Protein AF-A0A813DLN0-F1 (afdb_monomer_lite)

Foldseek 3Di:
DVVVVVVLVCQLPDDDDPVCVVVLLVVLVVCLQQLAAAQSSLVVSLVVLLCCLVPPADPPHAQVVLVSLLSSLVSCLLSVHADPSSLVVLLVNCPRPNHDLLSNLSSLLSCLSNLHQPPSSLVSLVVSLVPDDPVNLVVDDLVSLLSLLSNLVSCCPSNDPVSNCCCCPVPSNCCRNPVSSVVSVLVVVVVVLVVVCPDPVVVVVVVVCVVVVVQWDADDRPPPDQFGIKHPCQVVQVPPPDPDHIDTDGDQDPSSDRPAHDDSPNDDDPVDCPPPPGCVVVPVVVDPPDDPPVPDDDDDDDDDPDDDDPDDD

Structure (mmCIF, N/CA/C/O backbone):
data_AF-A0A813DLN0-F1
#
_entry.id   AF-A0A813DLN0-F1
#
loop_
_atom_site.group_PDB
_atom_site.id
_atom_site.type_symbol
_atom_site.label_atom_id
_atom_site.label_alt_id
_atom_site.label_comp_id
_atom_site.label_asym_id
_atom_site.label_entity_id
_atom_site.label_seq_id
_atom_site.pdbx_PDB_ins_code
_atom_site.Cartn_x
_atom_site.Cartn_y
_atom_site.Cartn_z
_atom_site.occupancy
_atom_site.B_iso_or_equiv
_atom_site.auth_seq_id
_atom_site.auth_comp_id
_atom_site.auth_asym_id
_atom_site.auth_atom_id
_atom_site.pdbx_PDB_model_num
ATOM 1 N N . GLU A 1 1 ? -25.115 9.927 -0.675 1.00 59.72 1 GLU A N 1
ATOM 2 C CA . GLU A 1 1 ? -24.651 8.548 -0.947 1.00 59.72 1 GLU A CA 1
ATOM 3 C C . GLU A 1 1 ? -25.302 7.969 -2.193 1.00 59.72 1 GLU A C 1
ATOM 5 O O . GLU A 1 1 ? -24.599 7.859 -3.181 1.00 59.72 1 GLU A O 1
ATOM 10 N N . SER A 1 2 ? -26.620 7.729 -2.226 1.00 61.91 2 SER A N 1
ATOM 11 C CA . SER A 1 2 ? -27.333 7.196 -3.412 1.00 61.91 2 SER A CA 1
ATOM 12 C C . SER A 1 2 ? -26.977 7.889 -4.747 1.00 61.91 2 SER A C 1
ATOM 14 O O . SER A 1 2 ? -26.637 7.214 -5.715 1.00 61.91 2 SER A O 1
ATOM 16 N N . ALA A 1 3 ? -26.925 9.227 -4.784 1.00 66.19 3 ALA A N 1
ATOM 17 C CA . ALA A 1 3 ? -26.511 9.968 -5.983 1.00 66.19 3 ALA A CA 1
ATOM 18 C C . ALA A 1 3 ? -25.058 9.681 -6.417 1.00 66.19 3 ALA A C 1
ATOM 20 O O . ALA A 1 3 ? -24.773 9.589 -7.605 1.00 66.19 3 ALA A O 1
ATOM 21 N N . VAL A 1 4 ? -24.140 9.497 -5.462 1.00 70.81 4 VAL A N 1
ATOM 22 C CA . VAL A 1 4 ? -22.742 9.139 -5.747 1.00 70.81 4 VAL A CA 1
ATOM 23 C C . VAL A 1 4 ? -22.655 7.684 -6.230 1.00 70.81 4 VAL A C 1
ATOM 25 O O . VAL A 1 4 ? -21.866 7.411 -7.124 1.00 70.81 4 VAL A O 1
ATOM 28 N N . ALA A 1 5 ? -23.512 6.779 -5.737 1.00 69.69 5 ALA A N 1
ATOM 29 C CA . ALA A 1 5 ? -23.597 5.382 -6.208 1.00 69.69 5 ALA A CA 1
ATOM 30 C C . ALA A 1 5 ? -23.954 5.350 -7.677 1.00 69.69 5 ALA A C 1
ATOM 32 O O . ALA A 1 5 ? -23.281 4.707 -8.469 1.00 69.69 5 ALA A O 1
ATOM 33 N N . ALA A 1 6 ? -25.027 6.066 -8.018 1.00 72.25 6 ALA A N 1
ATOM 34 C CA . ALA A 1 6 ? -25.542 6.118 -9.370 1.00 72.25 6 ALA A CA 1
ATOM 35 C C . ALA A 1 6 ? -24.476 6.649 -10.334 1.00 72.25 6 ALA A C 1
ATOM 37 O O . ALA A 1 6 ? -24.264 6.056 -11.385 1.00 72.25 6 ALA A O 1
ATOM 38 N N . ILE A 1 7 ? -23.747 7.702 -9.942 1.00 78.81 7 ILE A N 1
ATOM 39 C CA . ILE A 1 7 ? -22.645 8.251 -10.741 1.00 78.81 7 ILE A CA 1
ATOM 40 C C . ILE A 1 7 ? -21.507 7.230 -10.891 1.00 78.81 7 ILE A C 1
ATOM 42 O O . ILE A 1 7 ? -21.033 7.012 -12.003 1.00 78.81 7 ILE A O 1
ATOM 46 N N . LEU A 1 8 ? -21.063 6.588 -9.805 1.00 78.44 8 LEU A N 1
ATOM 47 C CA . LEU A 1 8 ? -19.956 5.626 -9.857 1.00 78.44 8 LEU A CA 1
ATOM 48 C C . LEU A 1 8 ? -20.316 4.370 -10.660 1.00 78.44 8 LEU A C 1
ATOM 50 O O . LEU A 1 8 ? -19.504 3.942 -11.477 1.00 78.44 8 LEU A O 1
ATOM 54 N N . ASN A 1 9 ? -21.532 3.841 -10.501 1.00 76.62 9 ASN A N 1
ATOM 55 C CA . ASN A 1 9 ? -22.056 2.733 -11.304 1.00 76.62 9 ASN A CA 1
ATOM 56 C C . ASN A 1 9 ? -22.147 3.125 -12.781 1.00 76.62 9 ASN A C 1
ATOM 58 O O . ASN A 1 9 ? -21.656 2.402 -13.641 1.00 76.62 9 ASN A O 1
ATOM 62 N N . GLN A 1 10 ? -22.672 4.315 -13.087 1.00 78.81 10 GLN A N 1
ATOM 63 C CA . GLN A 1 10 ? -22.739 4.807 -14.462 1.00 78.81 10 GLN A CA 1
ATOM 64 C C . GLN A 1 10 ? -21.342 4.892 -15.099 1.00 78.81 10 GLN A C 1
ATOM 66 O O . GLN A 1 10 ? -21.160 4.494 -16.250 1.00 78.81 10 GLN A O 1
ATOM 71 N N . ILE A 1 11 ? -20.328 5.359 -14.365 1.00 79.25 11 ILE A N 1
ATOM 72 C CA . ILE A 1 11 ? -18.938 5.380 -14.852 1.00 79.25 11 ILE A CA 1
ATOM 73 C C . ILE A 1 11 ? -18.382 3.950 -14.996 1.00 79.25 11 ILE A C 1
ATOM 75 O O . ILE A 1 11 ? -17.718 3.634 -15.992 1.00 79.25 11 ILE A O 1
ATOM 79 N N . ALA A 1 12 ? -18.676 3.066 -14.040 1.00 75.56 12 ALA A N 1
ATOM 80 C CA . ALA A 1 12 ? -18.292 1.655 -14.079 1.00 75.56 12 ALA A CA 1
ATOM 81 C C . ALA A 1 12 ? -18.917 0.906 -15.269 1.00 75.56 12 ALA A C 1
ATOM 83 O O . ALA A 1 12 ? -18.279 0.019 -15.825 1.00 75.56 12 ALA A O 1
ATOM 84 N N . GLU A 1 13 ? -20.065 1.342 -15.781 1.00 78.25 13 GLU A N 1
ATOM 85 C CA . GLU A 1 13 ? -20.706 0.776 -16.975 1.00 78.25 13 GLU A CA 1
ATOM 86 C C . GLU A 1 13 ? -20.266 1.473 -18.280 1.00 78.25 13 GLU A C 1
ATOM 88 O O . GLU A 1 13 ? -20.173 0.843 -19.331 1.00 78.25 13 GLU A O 1
ATOM 93 N N . THR A 1 14 ? -19.895 2.758 -18.232 1.00 76.62 14 THR A N 1
ATOM 94 C CA . THR A 1 14 ? -19.560 3.560 -19.431 1.00 76.62 14 THR A CA 1
ATOM 95 C C . THR A 1 14 ? -18.259 3.102 -20.104 1.00 76.62 14 THR A C 1
ATOM 97 O O . THR A 1 14 ? -17.207 3.177 -19.470 1.00 76.62 14 THR A O 1
ATOM 100 N N . PRO A 1 15 ? -18.243 2.669 -21.377 1.00 75.00 15 PRO A N 1
ATOM 101 C CA . PRO A 1 15 ? -17.016 2.232 -22.048 1.00 75.00 15 PRO A CA 1
ATOM 102 C C . PRO A 1 15 ? -15.877 3.260 -21.944 1.00 75.00 15 PRO A C 1
ATOM 104 O O . PRO A 1 15 ? -16.045 4.433 -22.285 1.00 75.00 15 PRO A O 1
ATOM 107 N N . LEU A 1 16 ? -14.701 2.824 -21.481 1.00 70.50 16 LEU A N 1
ATOM 108 C CA . LEU A 1 16 ? -13.531 3.694 -21.365 1.00 70.50 16 LEU A CA 1
ATOM 109 C C . LEU A 1 16 ? -12.879 3.877 -22.737 1.00 70.50 16 LEU A C 1
ATOM 111 O O . LEU A 1 16 ? -12.096 3.048 -23.189 1.00 70.50 16 LEU A O 1
ATOM 115 N N . LEU A 1 17 ? -13.230 4.973 -23.403 1.00 67.75 17 LEU A N 1
ATOM 116 C CA . LEU A 1 17 ? -12.578 5.425 -24.637 1.00 67.75 17 LEU A CA 1
ATOM 117 C C . LEU A 1 17 ? -11.336 6.289 -24.343 1.00 67.75 17 LEU A C 1
ATOM 119 O O . LEU A 1 17 ? -11.258 6.910 -23.285 1.00 67.75 17 LEU A O 1
ATOM 123 N N . GLU A 1 18 ? -10.417 6.388 -25.310 1.00 59.25 18 GLU A N 1
ATOM 124 C CA . GLU A 1 18 ? -9.185 7.204 -25.265 1.00 59.25 18 GLU A CA 1
ATOM 125 C C . GLU A 1 18 ? -9.338 8.623 -24.659 1.00 59.25 18 GLU A C 1
ATOM 127 O O . GLU A 1 18 ? -8.522 8.978 -23.807 1.00 59.25 18 GLU A O 1
ATOM 132 N N . PRO A 1 19 ? -10.380 9.430 -24.968 1.00 64.19 19 PRO A N 1
ATOM 133 C CA . PRO A 1 19 ? -10.549 10.756 -24.358 1.00 64.19 19 PRO A CA 1
ATOM 134 C C . PRO A 1 19 ? -10.746 10.750 -22.832 1.00 64.19 19 PRO A C 1
ATOM 136 O O . PRO A 1 19 ? -10.578 11.789 -22.199 1.00 64.19 19 PRO A O 1
ATOM 139 N N . HIS A 1 20 ? -11.077 9.610 -22.218 1.00 66.50 20 HIS A N 1
ATOM 140 C CA . HIS A 1 20 ? -11.243 9.494 -20.766 1.00 66.50 20 HIS A CA 1
ATOM 141 C C . HIS A 1 20 ? -9.932 9.202 -20.027 1.00 66.50 20 HIS A C 1
ATOM 143 O O . HIS A 1 20 ? -9.905 9.280 -18.799 1.00 66.50 20 HIS A O 1
ATOM 149 N N . ALA A 1 21 ? -8.842 8.913 -20.750 1.00 71.50 21 ALA A N 1
ATOM 150 C CA . ALA A 1 21 ? -7.524 8.630 -20.181 1.00 71.50 21 ALA A CA 1
ATOM 151 C C . ALA A 1 21 ? -7.074 9.647 -19.112 1.00 71.50 21 ALA A C 1
ATOM 153 O O . ALA A 1 21 ? -6.652 9.223 -18.035 1.00 71.50 21 ALA A O 1
ATOM 154 N N . PRO A 1 22 ? -7.223 10.975 -19.321 1.00 79.44 22 PRO A N 1
ATOM 155 C CA . PRO A 1 22 ? -6.779 11.965 -18.339 1.00 79.44 22 PRO A CA 1
ATOM 156 C C . PRO A 1 22 ? -7.603 11.968 -17.043 1.00 79.44 22 PRO A C 1
ATOM 158 O O . PRO A 1 22 ? -7.189 12.577 -16.061 1.00 79.44 22 PRO A O 1
ATOM 161 N N . LEU A 1 23 ? -8.777 11.327 -17.035 1.00 83.69 23 LEU A N 1
ATOM 162 C CA . LEU A 1 23 ? -9.720 11.347 -15.915 1.00 83.69 23 LEU A CA 1
ATOM 163 C C . LEU A 1 23 ? -9.583 10.133 -14.991 1.00 83.69 23 LEU A C 1
ATOM 165 O O . LEU A 1 23 ? -10.088 10.176 -13.871 1.00 83.69 23 LEU A O 1
ATOM 169 N N . MET A 1 24 ? -8.894 9.071 -15.421 1.00 87.75 24 MET A N 1
ATOM 170 C CA . MET A 1 24 ? -8.837 7.811 -14.672 1.00 87.75 24 MET A CA 1
ATOM 171 C C . MET A 1 24 ? -8.103 7.954 -13.339 1.00 87.75 24 MET A C 1
ATOM 173 O O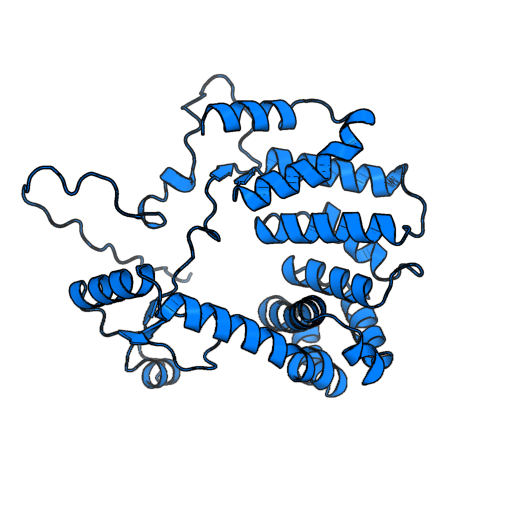 . MET A 1 24 ? -8.668 7.639 -12.294 1.00 87.75 24 MET A O 1
ATOM 177 N N . LEU A 1 25 ? -6.885 8.497 -13.335 1.00 91.50 25 LEU A N 1
ATOM 178 C CA . LEU A 1 25 ? -6.150 8.711 -12.088 1.00 91.50 25 LEU A CA 1
ATOM 179 C C . LEU A 1 25 ? -6.833 9.726 -11.149 1.00 91.50 25 LEU A C 1
ATOM 181 O O . LEU A 1 25 ? -6.976 9.418 -9.964 1.00 91.50 25 LEU A O 1
ATOM 185 N N . PRO A 1 26 ? -7.325 10.894 -11.623 1.00 93.06 26 PRO A N 1
ATOM 186 C CA . PRO A 1 26 ? -8.143 11.785 -10.798 1.00 93.06 26 PRO A CA 1
ATOM 187 C C . PRO A 1 26 ? -9.364 11.110 -10.167 1.00 93.06 26 PRO A C 1
ATOM 189 O O . PRO A 1 26 ? -9.684 11.394 -9.014 1.00 93.06 26 PRO A O 1
ATOM 192 N N . LEU A 1 27 ? -10.026 10.202 -10.889 1.00 90.88 27 LEU A N 1
ATOM 193 C CA . LEU A 1 27 ? -11.169 9.461 -10.366 1.00 90.88 27 LEU A CA 1
ATOM 194 C C . LEU A 1 27 ? -10.769 8.535 -9.213 1.00 90.88 27 LEU A C 1
ATOM 196 O O . LEU A 1 27 ? -11.443 8.525 -8.182 1.00 90.88 27 LEU A O 1
ATOM 200 N N . VAL A 1 28 ? -9.659 7.802 -9.341 1.00 93.94 28 VAL A N 1
ATOM 201 C CA . VAL A 1 28 ? -9.162 6.953 -8.247 1.00 93.94 28 VAL A CA 1
ATOM 202 C C . VAL A 1 28 ? -8.734 7.812 -7.053 1.00 93.94 28 VAL A C 1
ATOM 204 O O . VAL A 1 28 ? -9.144 7.521 -5.934 1.00 93.94 28 VAL A O 1
ATOM 207 N N . ARG A 1 29 ? -8.026 8.931 -7.270 1.00 94.31 29 ARG A N 1
ATOM 208 C CA . ARG A 1 29 ? -7.682 9.893 -6.200 1.00 94.31 29 ARG A CA 1
ATOM 209 C C . ARG A 1 29 ? -8.918 10.400 -5.457 1.00 94.31 29 ARG A C 1
ATOM 211 O O . ARG A 1 29 ? -8.895 10.535 -4.231 1.00 94.31 29 ARG A O 1
ATOM 218 N N . ALA A 1 30 ? -9.998 10.690 -6.184 1.00 91.56 30 ALA A N 1
ATOM 219 C CA . ALA A 1 30 ? -11.264 11.096 -5.586 1.00 91.56 30 ALA A CA 1
ATOM 220 C C . ALA A 1 30 ? -11.868 9.962 -4.743 1.00 91.56 30 ALA A C 1
ATOM 222 O O . ALA A 1 30 ? -12.286 10.211 -3.613 1.00 91.56 30 ALA A O 1
ATOM 223 N N . CYS A 1 31 ? -11.847 8.720 -5.239 1.00 92.06 31 CYS A N 1
ATOM 224 C CA . CYS A 1 31 ? -12.285 7.548 -4.476 1.00 92.06 31 CYS A CA 1
ATOM 225 C C . CYS A 1 31 ? -11.465 7.376 -3.188 1.00 92.06 31 CYS A C 1
ATOM 227 O O . CYS A 1 31 ? -12.052 7.221 -2.120 1.00 92.06 31 CYS A O 1
ATOM 229 N N . THR A 1 32 ? -10.137 7.499 -3.254 1.00 92.62 32 THR A N 1
ATOM 230 C CA . THR A 1 32 ? -9.243 7.438 -2.086 1.00 92.62 32 THR A CA 1
ATOM 231 C C . THR A 1 32 ? -9.557 8.541 -1.082 1.00 92.62 32 THR A C 1
ATOM 233 O O . THR A 1 32 ? -9.761 8.269 0.099 1.00 92.62 32 THR A O 1
ATOM 236 N N . SER A 1 33 ? -9.680 9.786 -1.551 1.00 90.38 33 SER A N 1
ATOM 237 C CA . SER A 1 33 ? -9.964 10.954 -0.703 1.00 90.38 33 SER A CA 1
ATOM 238 C C . SER A 1 33 ? -11.322 10.850 -0.004 1.00 90.38 33 SER A C 1
ATOM 240 O O . SER A 1 33 ? -11.483 11.283 1.136 1.00 90.38 33 SER A O 1
ATOM 242 N N . LEU A 1 34 ? -12.306 10.258 -0.684 1.00 88.31 34 LEU A N 1
ATOM 243 C CA . LEU A 1 34 ? -13.645 10.009 -0.156 1.00 88.31 34 LEU A CA 1
ATOM 244 C C . LEU A 1 34 ? -13.757 8.669 0.588 1.00 88.31 34 LEU A C 1
ATOM 246 O O . LEU A 1 34 ? -14.828 8.375 1.116 1.00 88.31 34 LEU A O 1
ATOM 250 N N . ARG A 1 35 ? -12.681 7.872 0.642 1.00 88.56 35 ARG A N 1
ATOM 251 C CA . ARG A 1 35 ? -12.644 6.512 1.202 1.00 88.56 35 ARG A CA 1
ATOM 252 C C . ARG A 1 35 ? -13.761 5.615 0.657 1.00 88.56 35 ARG A C 1
ATOM 254 O O . ARG A 1 35 ? -14.492 4.967 1.407 1.00 88.56 35 ARG A O 1
ATOM 261 N N . VAL A 1 36 ? -13.895 5.609 -0.666 1.00 89.44 36 VAL A N 1
ATOM 262 C CA . VAL A 1 36 ? -14.847 4.791 -1.420 1.00 89.44 36 VAL A CA 1
ATOM 263 C C . VAL A 1 36 ? -14.106 3.634 -2.081 1.00 89.44 36 VAL A C 1
ATOM 265 O O . VAL A 1 36 ? -13.368 3.822 -3.045 1.00 89.44 36 VAL A O 1
ATOM 268 N N . HIS A 1 37 ? -14.339 2.424 -1.586 1.00 90.88 37 HIS A N 1
ATOM 269 C CA . HIS A 1 37 ? -13.920 1.189 -2.231 1.00 90.88 37 HIS A CA 1
ATOM 270 C C . HIS A 1 37 ? -15.034 0.726 -3.171 1.00 90.88 37 HIS A C 1
ATOM 272 O O . HIS A 1 37 ? -15.999 0.100 -2.738 1.00 90.88 37 HIS A O 1
ATOM 278 N N . HIS A 1 38 ? -14.918 1.033 -4.462 1.00 89.62 38 HIS A N 1
ATOM 279 C CA . HIS A 1 38 ? -15.880 0.596 -5.472 1.00 89.62 38 HIS A CA 1
ATOM 280 C C . HIS A 1 38 ? -15.235 -0.414 -6.424 1.00 89.62 38 HIS A C 1
ATOM 282 O O . HIS A 1 38 ? -14.767 -0.048 -7.502 1.00 89.62 38 HIS A O 1
ATOM 288 N N . ALA A 1 39 ? -15.206 -1.690 -6.038 1.00 89.50 39 ALA A N 1
ATOM 289 C CA . ALA A 1 39 ? -14.405 -2.707 -6.717 1.00 89.50 39 ALA A CA 1
ATOM 290 C C . ALA A 1 39 ? -14.676 -2.845 -8.232 1.00 89.50 39 ALA A C 1
ATOM 292 O O . ALA A 1 39 ? -13.691 -2.918 -8.962 1.00 89.50 39 ALA A O 1
ATOM 293 N N . PRO A 1 40 ? -15.924 -2.790 -8.753 1.00 87.44 40 PRO A N 1
ATOM 294 C CA . PRO A 1 40 ? -16.154 -2.826 -10.206 1.00 87.44 40 PRO A CA 1
ATOM 295 C C . PRO A 1 40 ? -15.464 -1.681 -10.965 1.00 87.44 40 PRO A C 1
ATOM 297 O O . PRO A 1 40 ? -14.801 -1.890 -11.979 1.00 87.44 40 PRO A O 1
ATOM 300 N N . LEU A 1 41 ? -15.547 -0.462 -10.424 1.00 90.00 41 LEU A N 1
ATOM 301 C CA . LEU A 1 41 ? -14.915 0.722 -10.996 1.00 90.00 41 LEU A CA 1
ATOM 302 C C . LEU A 1 41 ? -13.389 0.633 -10.902 1.00 90.00 41 LEU A C 1
ATOM 304 O O . LEU A 1 41 ? -12.701 0.888 -11.887 1.00 90.00 41 LEU A O 1
ATOM 308 N N . LEU A 1 42 ? -12.863 0.262 -9.732 1.00 93.44 42 LEU A N 1
ATOM 309 C CA . LEU A 1 42 ? -11.422 0.122 -9.513 1.00 93.44 42 LEU A CA 1
ATOM 310 C C . LEU A 1 42 ? -10.827 -0.955 -10.430 1.00 93.44 42 LEU A C 1
ATOM 312 O O . LEU A 1 42 ? -9.820 -0.695 -11.085 1.00 93.44 42 LEU A O 1
ATOM 316 N N . GLN A 1 43 ? -11.493 -2.108 -10.566 1.00 91.88 43 GLN A N 1
ATOM 317 C CA . GLN A 1 43 ? -11.094 -3.163 -11.501 1.00 91.88 43 GLN A CA 1
ATOM 318 C C . GLN A 1 43 ? -11.078 -2.643 -12.937 1.00 91.88 43 GLN A C 1
ATOM 320 O O . GLN A 1 43 ? -10.121 -2.870 -13.670 1.00 91.88 43 GLN A O 1
ATOM 325 N N . LYS A 1 44 ? -12.114 -1.910 -13.346 1.00 89.50 44 LYS A N 1
ATOM 326 C CA . LYS A 1 44 ? -12.188 -1.342 -14.691 1.00 89.50 44 LYS A CA 1
ATOM 327 C C . LYS A 1 44 ? -11.042 -0.376 -14.982 1.00 89.50 44 LYS A C 1
ATOM 329 O O . LYS A 1 44 ? -10.449 -0.443 -16.058 1.00 89.50 44 LYS A O 1
ATOM 334 N N . VAL A 1 45 ? -10.708 0.496 -14.028 1.00 92.31 45 VAL A N 1
ATOM 335 C CA . VAL A 1 45 ? -9.554 1.398 -14.144 1.00 92.31 45 VAL A CA 1
ATOM 336 C C . VAL A 1 45 ? -8.261 0.590 -14.251 1.00 92.31 45 VAL A C 1
ATOM 338 O O . VAL A 1 45 ? -7.456 0.858 -15.138 1.00 92.31 45 VAL A O 1
ATOM 341 N N . VAL A 1 46 ? -8.077 -0.430 -13.412 1.00 94.00 46 VAL A N 1
ATOM 342 C CA . VAL A 1 46 ? -6.900 -1.307 -13.468 1.00 94.00 46 VAL A CA 1
ATOM 343 C C . VAL A 1 46 ? -6.759 -1.989 -14.826 1.00 94.00 46 VAL A C 1
ATOM 345 O O . VAL A 1 46 ? -5.688 -1.922 -15.428 1.00 94.00 46 VAL A O 1
ATOM 348 N N . LEU A 1 47 ? -7.830 -2.592 -15.344 1.00 91.44 47 LEU A N 1
ATOM 349 C CA . LEU A 1 47 ? -7.822 -3.246 -16.652 1.00 91.44 47 LEU A CA 1
ATOM 350 C C . LEU A 1 47 ? -7.480 -2.258 -17.770 1.00 91.44 47 LEU A C 1
ATOM 352 O O . LEU A 1 47 ? -6.709 -2.591 -18.669 1.00 91.44 47 LEU A O 1
ATOM 356 N N . TRP A 1 48 ? -7.992 -1.029 -17.691 1.00 89.94 48 TRP A N 1
ATOM 357 C CA . TRP A 1 48 ? -7.647 0.032 -18.632 1.00 89.94 48 TRP A CA 1
ATOM 358 C C . TRP A 1 48 ? -6.159 0.408 -18.559 1.00 89.94 48 TRP A C 1
ATOM 360 O O . TRP A 1 48 ? -5.498 0.470 -19.594 1.00 89.94 48 TRP A O 1
ATOM 370 N N . TYR A 1 49 ? -5.598 0.579 -17.358 1.00 91.88 49 TYR A N 1
ATOM 371 C CA . TYR A 1 49 ? -4.166 0.842 -17.163 1.00 91.88 49 TYR A CA 1
ATOM 372 C C . TYR A 1 49 ? -3.290 -0.298 -17.697 1.00 91.88 49 TYR A C 1
ATOM 374 O O . TYR A 1 49 ? -2.300 -0.048 -18.386 1.00 91.88 49 TYR A O 1
ATOM 382 N N . CYS A 1 50 ? -3.673 -1.550 -17.440 1.00 91.75 50 CYS A N 1
ATOM 383 C CA . CYS A 1 50 ? -2.958 -2.726 -17.935 1.00 91.75 50 CYS A CA 1
ATOM 384 C C . CYS A 1 50 ? -3.029 -2.831 -19.464 1.00 91.75 50 CYS A C 1
ATOM 386 O O . CYS A 1 50 ? -2.029 -3.145 -20.108 1.00 91.75 50 CYS A O 1
ATOM 388 N N . TRP A 1 51 ? -4.178 -2.508 -20.063 1.00 90.75 51 TRP A N 1
ATOM 389 C CA . TRP A 1 51 ? -4.335 -2.443 -21.515 1.00 90.75 51 TRP A CA 1
ATOM 390 C C . TRP A 1 51 ? -3.467 -1.332 -22.129 1.00 90.75 51 TRP A C 1
ATOM 392 O O . TRP A 1 51 ? -2.737 -1.580 -23.089 1.00 90.75 51 TRP A O 1
ATOM 402 N N . CYS A 1 52 ? -3.459 -0.136 -21.534 1.00 89.44 52 CYS A N 1
ATOM 403 C CA . CYS A 1 52 ? -2.577 0.959 -21.943 1.00 89.44 52 CYS A CA 1
ATOM 404 C C . CYS A 1 52 ? -1.100 0.551 -21.875 1.00 89.44 52 CYS A C 1
ATOM 406 O O . CYS A 1 52 ? -0.359 0.772 -22.830 1.00 89.44 52 CYS A O 1
ATOM 408 N N . TYR A 1 53 ? -0.679 -0.096 -20.788 1.00 90.44 53 TYR A N 1
ATOM 409 C CA . TYR A 1 53 ? 0.678 -0.620 -20.641 1.00 90.44 53 TYR A CA 1
ATOM 410 C C . TYR A 1 53 ? 1.027 -1.685 -21.694 1.00 90.44 53 TYR A C 1
ATOM 412 O O . TYR A 1 53 ? 2.139 -1.699 -22.227 1.00 90.44 53 TYR A O 1
ATOM 420 N N . ALA A 1 54 ? 0.088 -2.580 -22.004 1.00 91.12 54 ALA A N 1
ATOM 421 C CA . ALA A 1 54 ? 0.309 -3.663 -22.953 1.00 91.12 54 ALA A CA 1
ATOM 422 C C . ALA A 1 54 ? 0.404 -3.174 -24.406 1.00 91.12 54 ALA A C 1
ATOM 424 O O . ALA A 1 54 ? 1.245 -3.686 -25.149 1.00 91.12 54 ALA A O 1
ATOM 425 N N . TYR A 1 55 ? -0.430 -2.204 -24.800 1.00 89.88 55 TYR A N 1
ATOM 426 C CA . TYR A 1 55 ? -0.657 -1.876 -26.212 1.00 89.88 55 TYR A CA 1
ATOM 427 C C . TYR A 1 55 ? -0.345 -0.432 -26.617 1.00 89.88 55 TYR A C 1
ATOM 429 O O . TYR A 1 55 ? -0.083 -0.198 -27.795 1.00 89.88 55 TYR A O 1
ATOM 437 N N . LEU A 1 56 ? -0.380 0.534 -25.694 1.00 88.31 56 LEU A N 1
ATOM 438 C CA . LEU A 1 56 ? -0.229 1.956 -26.030 1.00 88.31 56 LEU A CA 1
ATOM 439 C C . LEU A 1 56 ? 1.090 2.564 -25.562 1.00 88.31 56 LEU A C 1
ATOM 441 O O . LEU A 1 56 ? 1.653 3.421 -26.243 1.00 88.31 56 LEU A O 1
ATOM 445 N N . TRP A 1 57 ? 1.571 2.188 -24.381 1.00 90.94 57 TRP A N 1
ATOM 446 C CA . TRP A 1 57 ? 2.737 2.832 -23.793 1.00 90.94 57 TRP A CA 1
ATOM 447 C C . TRP A 1 57 ? 4.049 2.276 -24.349 1.00 90.94 57 TRP A C 1
ATOM 449 O O . TRP A 1 57 ? 4.173 1.069 -24.573 1.00 90.94 57 TRP A O 1
ATOM 459 N N . PRO A 1 58 ? 5.062 3.140 -24.553 1.00 92.25 58 PRO A N 1
ATOM 460 C CA . PRO A 1 58 ? 6.359 2.691 -25.029 1.00 92.25 58 PRO A CA 1
ATOM 461 C C . PRO A 1 58 ? 7.053 1.819 -23.977 1.00 92.25 58 PRO A C 1
ATOM 463 O O . PRO A 1 58 ? 6.896 2.027 -22.772 1.00 92.25 58 PRO A O 1
ATOM 466 N N . LYS A 1 59 ? 7.847 0.855 -24.453 1.00 92.38 59 LYS A N 1
ATOM 467 C CA . LYS A 1 59 ? 8.667 -0.036 -23.625 1.00 92.38 59 LYS A CA 1
ATOM 468 C C . LYS A 1 59 ? 10.153 0.215 -23.927 1.00 92.38 59 LYS A C 1
ATOM 470 O O . LYS A 1 59 ? 10.514 0.181 -25.104 1.00 92.38 59 LYS A O 1
ATOM 475 N N . PRO A 1 60 ? 11.018 0.440 -22.917 1.00 94.44 60 PRO A N 1
ATOM 476 C CA . PRO A 1 60 ? 10.718 0.528 -21.481 1.00 94.44 60 PRO A CA 1
ATOM 477 C C . PRO A 1 60 ? 9.850 1.744 -21.114 1.00 94.44 60 PRO A C 1
ATOM 479 O O . PRO A 1 60 ? 9.894 2.770 -21.793 1.00 94.44 60 PRO A O 1
ATOM 482 N N . LEU A 1 61 ? 9.065 1.626 -20.034 1.00 95.12 61 LEU A N 1
ATOM 483 C CA . LEU A 1 61 ? 8.113 2.666 -19.634 1.00 95.12 61 LEU A CA 1
ATOM 484 C C . LEU A 1 61 ? 8.861 3.964 -19.262 1.00 95.12 61 LEU A C 1
ATOM 486 O O . LEU A 1 61 ? 9.838 3.891 -18.511 1.00 95.12 61 LEU A O 1
ATOM 490 N N . PRO A 1 62 ? 8.454 5.148 -19.755 1.00 95.94 62 PRO A N 1
ATOM 491 C CA . PRO A 1 62 ? 9.087 6.415 -19.394 1.00 95.94 62 PRO A CA 1
ATOM 492 C C . PRO A 1 62 ? 8.875 6.764 -17.918 1.00 95.94 62 PRO A C 1
ATOM 494 O O . PRO A 1 62 ? 7.820 6.464 -17.357 1.00 95.94 62 PRO A O 1
ATOM 497 N N . ALA A 1 63 ? 9.819 7.494 -17.314 1.00 93.94 63 ALA A N 1
ATOM 498 C CA . ALA A 1 63 ? 9.775 7.863 -15.894 1.00 93.94 63 ALA A CA 1
ATOM 499 C C . ALA A 1 63 ? 8.470 8.570 -15.476 1.00 93.94 63 ALA A C 1
ATOM 501 O O . ALA A 1 63 ? 7.949 8.302 -14.398 1.00 93.94 63 ALA A O 1
ATOM 502 N N . GLN A 1 64 ? 7.898 9.423 -16.334 1.00 93.88 64 GLN A N 1
ATOM 503 C CA . GLN A 1 64 ? 6.622 10.096 -16.055 1.00 93.88 64 GLN A CA 1
ATOM 504 C C . GLN A 1 64 ? 5.446 9.111 -15.949 1.00 93.88 64 GLN A C 1
ATOM 506 O O . GLN A 1 64 ? 4.588 9.259 -15.086 1.00 93.88 64 GLN A O 1
ATOM 511 N N . LYS A 1 65 ? 5.404 8.096 -16.820 1.00 93.69 65 LYS A N 1
ATOM 512 C CA . LYS A 1 65 ? 4.356 7.066 -16.794 1.00 93.69 65 LYS A CA 1
ATOM 513 C C . LYS A 1 65 ? 4.554 6.074 -15.661 1.00 93.69 65 LYS A C 1
ATOM 515 O O . LYS A 1 65 ? 3.575 5.563 -15.129 1.00 93.69 65 LYS A O 1
ATOM 520 N N . LEU A 1 66 ? 5.802 5.854 -15.258 1.00 95.12 66 LEU A N 1
ATOM 521 C CA . LEU A 1 66 ? 6.104 5.093 -14.057 1.00 95.12 66 LEU A CA 1
ATOM 522 C C . LEU A 1 66 ? 5.583 5.798 -12.798 1.00 95.12 66 LEU A C 1
ATOM 524 O O . LEU A 1 66 ? 5.020 5.139 -11.934 1.00 95.12 66 LEU A O 1
ATOM 528 N N . GLU A 1 67 ? 5.692 7.127 -12.724 1.00 94.69 67 GLU A N 1
ATOM 529 C CA . GLU A 1 67 ? 5.116 7.897 -11.614 1.00 94.69 67 GLU A CA 1
ATOM 530 C C . GLU A 1 67 ? 3.593 7.768 -11.547 1.00 94.69 67 GLU A C 1
ATOM 532 O O . GLU A 1 67 ? 3.034 7.512 -10.487 1.00 94.69 67 GLU A O 1
ATOM 537 N N . GLU A 1 68 ? 2.930 7.887 -12.699 1.00 94.69 68 GLU A N 1
ATOM 538 C CA . GLU A 1 68 ? 1.480 7.722 -12.814 1.00 94.69 68 GLU A CA 1
ATOM 539 C C . GLU A 1 68 ? 1.027 6.325 -12.346 1.00 94.69 68 GLU A C 1
ATOM 541 O O . GLU A 1 68 ? 0.031 6.189 -11.637 1.00 94.69 68 GLU A O 1
ATOM 546 N N . LEU A 1 69 ? 1.788 5.287 -12.709 1.00 95.50 69 LEU A N 1
ATOM 547 C CA . LEU A 1 69 ? 1.543 3.904 -12.300 1.00 95.50 69 LEU A CA 1
ATOM 548 C C . LEU A 1 69 ? 1.739 3.701 -10.788 1.00 95.50 69 LEU A C 1
ATOM 550 O O . LEU A 1 69 ? 0.934 3.020 -10.153 1.00 95.50 69 LEU A O 1
ATOM 554 N N . LEU A 1 70 ? 2.792 4.284 -10.210 1.00 96.12 70 LEU A N 1
ATOM 555 C CA . LEU A 1 70 ? 3.054 4.220 -8.770 1.00 96.12 70 LEU A CA 1
ATOM 556 C C . LEU A 1 70 ? 1.959 4.914 -7.970 1.00 96.12 70 LEU A C 1
ATOM 558 O O . LEU A 1 70 ? 1.482 4.373 -6.976 1.00 96.12 70 LEU A O 1
ATOM 562 N N . GLU A 1 71 ? 1.517 6.076 -8.438 1.00 95.88 71 GLU A N 1
ATOM 563 C CA . GLU A 1 71 ? 0.434 6.800 -7.799 1.00 95.88 71 GLU A CA 1
ATOM 564 C C . GLU A 1 71 ? -0.886 6.024 -7.864 1.00 95.88 71 GLU A C 1
ATOM 566 O O . GLU A 1 71 ? -1.624 5.971 -6.877 1.00 95.88 71 GLU A O 1
ATOM 571 N N . LEU A 1 72 ? -1.186 5.376 -8.993 1.00 96.38 72 LEU A N 1
ATOM 572 C CA . LEU A 1 72 ? -2.324 4.464 -9.074 1.00 96.38 72 LEU A CA 1
ATOM 573 C C . LEU A 1 72 ? -2.199 3.348 -8.026 1.00 96.38 72 LEU A C 1
ATOM 575 O O . LEU A 1 72 ? -3.138 3.125 -7.265 1.00 96.38 72 LEU A O 1
ATOM 579 N N . ALA A 1 73 ? -1.049 2.673 -7.958 1.00 96.62 73 ALA A N 1
ATOM 580 C CA . ALA A 1 73 ? -0.823 1.570 -7.027 1.00 96.62 73 ALA A CA 1
ATOM 581 C C . ALA A 1 73 ? -0.951 1.996 -5.553 1.00 96.62 73 ALA A C 1
ATOM 583 O O . ALA A 1 73 ? -1.543 1.270 -4.750 1.00 96.62 73 ALA A O 1
ATOM 584 N N . GLU A 1 74 ? -0.459 3.185 -5.200 1.00 94.62 74 GLU A N 1
ATOM 585 C CA . GLU A 1 74 ? -0.615 3.762 -3.864 1.00 94.62 74 GLU A CA 1
ATOM 586 C C . GLU A 1 74 ? -2.092 3.989 -3.530 1.00 94.62 74 GLU A C 1
ATOM 588 O O . GLU A 1 74 ? -2.568 3.528 -2.494 1.00 94.62 74 GLU A O 1
ATOM 593 N N . ASN A 1 75 ? -2.847 4.619 -4.433 1.00 95.44 75 ASN A N 1
ATOM 594 C CA . ASN A 1 75 ? -4.273 4.863 -4.230 1.00 95.44 75 ASN A CA 1
ATOM 595 C C . ASN A 1 75 ? -5.082 3.559 -4.095 1.00 95.44 75 ASN A C 1
ATOM 597 O O . ASN A 1 75 ? -5.971 3.468 -3.249 1.00 95.44 75 ASN A O 1
ATOM 601 N N . LEU A 1 76 ? -4.763 2.534 -4.891 1.00 95.50 76 LEU A N 1
ATOM 602 C CA . LEU A 1 76 ? -5.394 1.216 -4.771 1.00 95.50 76 LEU A CA 1
ATOM 603 C C . LEU A 1 76 ? -5.063 0.558 -3.424 1.00 95.50 76 LEU A C 1
ATOM 605 O O . LEU A 1 76 ? -5.962 0.049 -2.754 1.00 95.50 76 LEU A O 1
ATOM 609 N N . SER A 1 77 ? -3.804 0.642 -2.986 1.00 91.75 77 SER A N 1
ATOM 610 C CA . SER A 1 77 ? -3.364 0.131 -1.680 1.00 91.75 77 SER A CA 1
ATOM 611 C C . SER A 1 77 ? -4.069 0.834 -0.515 1.00 91.75 77 SER A C 1
ATOM 613 O O . SER A 1 77 ? -4.476 0.180 0.443 1.00 91.75 77 SER A O 1
ATOM 615 N N . GLU A 1 78 ? -4.264 2.153 -0.600 1.00 90.62 78 GLU A N 1
ATOM 616 C CA . GLU A 1 78 ? -4.993 2.962 0.392 1.00 90.62 78 GLU A CA 1
ATOM 617 C C . GLU A 1 78 ? -6.487 2.634 0.488 1.00 90.62 78 GLU A C 1
ATOM 619 O O . GLU A 1 78 ? -7.128 2.915 1.503 1.00 90.62 78 GLU A O 1
ATOM 624 N N . LEU A 1 79 ? -7.051 2.055 -0.569 1.00 91.75 79 LEU A N 1
ATOM 625 C CA . LEU A 1 79 ? -8.415 1.539 -0.594 1.00 91.75 79 LEU A CA 1
ATOM 626 C C . LEU A 1 79 ? -8.472 0.036 -0.298 1.00 91.75 79 LEU A C 1
ATOM 628 O O . LEU A 1 79 ? -9.556 -0.542 -0.360 1.00 91.75 79 LEU A O 1
ATOM 632 N N . SER A 1 80 ? -7.336 -0.602 0.003 1.00 89.56 80 SER A N 1
ATOM 633 C CA . SER A 1 80 ? -7.215 -2.057 0.159 1.00 89.56 80 SER A CA 1
ATOM 634 C C . SER A 1 80 ? -7.755 -2.831 -1.052 1.00 89.56 80 SER A C 1
ATOM 636 O O . SER A 1 80 ? -8.345 -3.901 -0.913 1.00 89.56 80 SER A O 1
ATOM 638 N N . PHE A 1 81 ? -7.586 -2.276 -2.253 1.00 92.38 81 PHE A N 1
ATOM 639 C CA . PHE A 1 81 ? -7.932 -2.933 -3.505 1.00 92.38 81 PHE A CA 1
ATOM 640 C C . PHE A 1 81 ? -6.694 -3.613 -4.090 1.00 92.38 81 PHE A C 1
ATOM 642 O O . PHE A 1 81 ? -5.677 -2.964 -4.332 1.00 92.38 81 PHE A O 1
ATOM 649 N N . GLN A 1 82 ? -6.788 -4.919 -4.330 1.00 89.50 82 GLN A N 1
ATOM 650 C CA . GLN A 1 82 ? -5.712 -5.726 -4.897 1.00 89.50 82 GLN A CA 1
ATOM 651 C C . GLN A 1 82 ? -6.145 -6.307 -6.243 1.00 89.50 82 GLN A C 1
ATOM 653 O O . GLN A 1 82 ? -7.287 -6.732 -6.402 1.00 89.50 82 GLN A O 1
ATOM 658 N N . SER A 1 83 ? -5.219 -6.352 -7.199 1.00 92.44 83 SER A N 1
ATOM 659 C CA . SER A 1 83 ? -5.418 -6.976 -8.509 1.00 92.44 83 SER A CA 1
ATOM 660 C C . SER A 1 83 ? -4.117 -7.627 -8.972 1.00 92.44 83 SER A C 1
ATOM 662 O O . SER A 1 83 ? -3.041 -7.038 -8.853 1.00 92.44 83 SER A O 1
ATOM 664 N N . LEU A 1 84 ? -4.223 -8.835 -9.526 1.00 93.50 84 LEU A N 1
ATOM 665 C CA . LEU A 1 84 ? -3.079 -9.565 -10.076 1.00 93.50 84 LEU A CA 1
ATOM 666 C C . LEU A 1 84 ? -2.524 -8.880 -11.331 1.00 93.50 84 LEU A C 1
ATOM 668 O O . LEU A 1 84 ? -1.321 -8.903 -11.575 1.00 93.50 84 LEU A O 1
ATOM 672 N N . GLU A 1 85 ? -3.391 -8.248 -12.119 1.00 94.44 85 GLU A N 1
ATOM 673 C CA . GLU A 1 85 ? -3.025 -7.565 -13.354 1.00 94.44 85 GLU A CA 1
ATOM 674 C C . GLU A 1 85 ? -2.077 -6.394 -13.077 1.00 94.44 85 GLU A C 1
ATOM 676 O O . GLU A 1 85 ? -1.001 -6.320 -13.673 1.00 94.44 85 GLU A O 1
ATOM 681 N N . ILE A 1 86 ? -2.420 -5.518 -12.124 1.00 95.00 86 ILE A N 1
ATOM 682 C CA . ILE A 1 86 ? -1.547 -4.388 -11.779 1.00 95.00 86 ILE A CA 1
ATOM 683 C C . ILE A 1 86 ? -0.261 -4.853 -11.086 1.00 95.00 86 ILE A C 1
ATOM 685 O O . ILE A 1 86 ? 0.800 -4.285 -11.338 1.00 95.00 86 ILE A O 1
ATOM 689 N N . GLN A 1 87 ? -0.321 -5.915 -10.272 1.00 96.12 87 GLN A N 1
ATOM 690 C CA . GLN A 1 87 ? 0.866 -6.530 -9.667 1.00 96.12 87 GLN A CA 1
ATOM 691 C C . GLN A 1 87 ? 1.853 -7.015 -10.737 1.00 96.12 87 GLN A C 1
ATOM 693 O O . GLN A 1 87 ? 3.043 -6.725 -10.632 1.00 96.12 87 GLN A O 1
ATOM 698 N N . GLY A 1 88 ? 1.360 -7.670 -11.794 1.00 95.62 88 GLY A N 1
ATOM 699 C CA . GLY A 1 88 ? 2.180 -8.092 -12.932 1.00 95.62 88 GLY A CA 1
ATOM 700 C C . GLY A 1 88 ? 2.851 -6.912 -13.640 1.00 95.62 88 GLY A C 1
ATOM 701 O O . GLY A 1 88 ? 4.059 -6.927 -13.858 1.00 95.62 88 GLY A O 1
ATOM 702 N N . VAL A 1 89 ? 2.102 -5.836 -13.909 1.00 96.12 89 VAL A N 1
ATOM 703 C CA . VAL A 1 89 ? 2.660 -4.619 -14.528 1.00 96.12 89 VAL A CA 1
ATOM 704 C C . VAL A 1 89 ? 3.740 -3.977 -13.647 1.00 96.12 89 VAL A C 1
ATOM 706 O O . VAL A 1 89 ? 4.768 -3.527 -14.157 1.00 96.12 89 VAL A O 1
ATOM 709 N N . LEU A 1 90 ? 3.542 -3.924 -12.327 1.00 97.19 90 LEU A N 1
ATOM 710 C CA . LEU A 1 90 ? 4.540 -3.396 -11.391 1.00 97.19 90 LEU A CA 1
ATOM 711 C C . LEU A 1 90 ? 5.799 -4.276 -11.358 1.00 97.19 90 LEU A C 1
ATOM 713 O O . LEU A 1 90 ? 6.910 -3.745 -11.414 1.00 97.19 90 LEU A O 1
ATOM 717 N N . ALA A 1 91 ? 5.630 -5.601 -11.325 1.00 96.88 91 ALA A N 1
ATOM 718 C CA . ALA A 1 91 ? 6.724 -6.569 -11.345 1.00 96.88 91 ALA A CA 1
ATOM 719 C C . ALA A 1 91 ? 7.581 -6.439 -12.615 1.00 96.88 91 ALA A C 1
ATOM 721 O O . ALA A 1 91 ? 8.805 -6.322 -12.516 1.00 96.88 91 ALA A O 1
ATOM 722 N N . ASP A 1 92 ? 6.951 -6.339 -13.789 1.00 95.44 92 ASP A N 1
ATOM 723 C CA . ASP A 1 92 ? 7.639 -6.154 -15.075 1.00 95.44 92 ASP A CA 1
ATOM 724 C C . ASP A 1 92 ? 8.497 -4.876 -15.104 1.00 95.44 92 ASP A C 1
ATOM 726 O O . ASP A 1 92 ? 9.529 -4.808 -15.779 1.00 95.44 92 ASP A O 1
ATOM 730 N N . ASN A 1 93 ? 8.096 -3.845 -14.354 1.00 96.69 93 ASN A N 1
ATOM 731 C CA . ASN A 1 93 ? 8.810 -2.574 -14.290 1.00 96.69 93 ASN A CA 1
ATOM 732 C C . ASN A 1 93 ? 9.915 -2.527 -13.221 1.00 96.69 93 ASN A C 1
ATOM 734 O O . ASN A 1 93 ? 10.661 -1.549 -13.197 1.00 96.69 93 ASN A O 1
ATOM 738 N N . LEU A 1 94 ? 10.111 -3.570 -12.401 1.00 96.19 94 LEU A N 1
ATOM 739 C CA . LEU A 1 94 ? 11.233 -3.628 -11.445 1.00 96.19 94 LEU A CA 1
ATOM 740 C C . LEU A 1 94 ? 12.603 -3.566 -12.135 1.00 96.19 94 LEU A C 1
ATOM 742 O O . LEU A 1 94 ? 13.572 -3.090 -11.548 1.00 96.19 94 LEU A O 1
ATOM 746 N N . LYS A 1 95 ? 12.686 -4.042 -13.382 1.00 92.88 95 LYS A N 1
ATOM 747 C CA . LYS A 1 95 ? 13.903 -4.029 -14.212 1.00 92.88 95 LYS A CA 1
ATOM 748 C C . LYS A 1 95 ? 13.920 -2.881 -15.225 1.00 92.88 95 LYS A C 1
ATOM 750 O O . LYS A 1 95 ? 14.730 -2.893 -16.150 1.00 92.88 95 LYS A O 1
ATOM 755 N N . ASN A 1 96 ? 13.024 -1.904 -15.088 1.00 95.00 96 ASN A N 1
ATOM 756 C CA . ASN A 1 96 ? 12.926 -0.800 -16.032 1.00 95.00 96 ASN A CA 1
ATOM 757 C C . ASN A 1 96 ? 14.171 0.113 -15.937 1.00 95.00 96 ASN A C 1
ATOM 759 O O . ASN A 1 96 ? 14.387 0.727 -14.892 1.00 95.00 96 ASN A O 1
ATOM 763 N N . PRO A 1 97 ? 14.967 0.266 -17.015 1.00 93.44 97 PRO A N 1
ATOM 764 C CA . PRO A 1 97 ? 16.186 1.079 -16.995 1.00 93.44 97 PRO A CA 1
ATOM 765 C C . PRO A 1 97 ? 15.924 2.587 -16.851 1.00 93.44 97 PRO A C 1
ATOM 767 O O . PRO A 1 97 ? 16.841 3.334 -16.528 1.00 93.44 97 PRO A O 1
ATOM 770 N N . ASN A 1 98 ? 14.690 3.043 -17.085 1.00 93.75 98 ASN A N 1
ATOM 771 C CA . ASN A 1 98 ? 14.294 4.441 -16.911 1.00 93.75 98 ASN A CA 1
ATOM 772 C C . ASN A 1 98 ? 13.843 4.756 -15.476 1.00 93.75 98 ASN A C 1
ATOM 774 O O . ASN A 1 98 ? 13.525 5.910 -15.186 1.00 93.75 98 ASN A O 1
ATOM 778 N N . ALA A 1 99 ? 13.736 3.751 -14.600 1.00 93.00 99 ALA A N 1
ATOM 779 C CA . ALA A 1 99 ? 13.286 3.945 -13.231 1.00 93.00 99 ALA A CA 1
ATOM 780 C C . ALA A 1 99 ? 14.394 4.587 -12.389 1.00 93.00 99 ALA A C 1
ATOM 782 O O . ALA A 1 99 ? 15.503 4.066 -12.282 1.00 93.00 99 ALA A O 1
ATOM 783 N N . SER A 1 100 ? 14.079 5.711 -11.747 1.00 89.81 100 SER A N 1
ATOM 784 C CA . SER A 1 100 ? 14.957 6.276 -10.716 1.00 89.81 100 SER A CA 1
ATOM 785 C C . SER A 1 100 ? 14.982 5.385 -9.461 1.00 89.81 100 SER A C 1
ATOM 787 O O . SER A 1 100 ? 14.008 4.667 -9.217 1.00 89.81 100 SER A O 1
ATOM 789 N N . PRO A 1 101 ? 16.016 5.467 -8.599 1.00 87.00 101 PRO A N 1
ATOM 790 C CA . PRO A 1 101 ? 16.057 4.715 -7.339 1.00 87.00 101 PRO A CA 1
ATOM 791 C C . PRO A 1 101 ? 14.805 4.911 -6.471 1.00 87.00 101 PRO A C 1
ATOM 793 O O . PRO A 1 101 ? 14.264 3.949 -5.928 1.00 87.00 101 PRO A O 1
ATOM 796 N N . ARG A 1 102 ? 14.275 6.142 -6.429 1.00 90.12 102 ARG A N 1
ATOM 797 C CA . ARG A 1 102 ? 13.004 6.465 -5.765 1.00 90.12 102 ARG A CA 1
ATOM 798 C C . ARG A 1 102 ? 11.840 5.648 -6.324 1.00 90.12 102 ARG A C 1
ATOM 800 O O . ARG A 1 102 ? 11.050 5.089 -5.572 1.00 90.12 102 ARG A O 1
ATOM 807 N N . GLN A 1 103 ? 11.731 5.573 -7.647 1.00 93.25 103 GLN A N 1
ATOM 808 C CA . GLN A 1 103 ? 10.655 4.837 -8.305 1.00 93.25 103 GLN A CA 1
ATOM 809 C C . GLN A 1 103 ? 10.807 3.328 -8.123 1.00 93.25 103 GLN A C 1
ATOM 811 O O . GLN A 1 103 ? 9.808 2.647 -7.924 1.00 93.25 103 GLN A O 1
ATOM 816 N N . VAL A 1 104 ? 12.037 2.811 -8.113 1.00 93.81 104 VAL A N 1
ATOM 817 C CA . VAL A 1 104 ? 12.306 1.404 -7.786 1.00 93.81 104 VAL A CA 1
ATOM 818 C C . VAL A 1 104 ? 11.847 1.076 -6.362 1.00 93.81 104 VAL A C 1
ATOM 820 O O . VAL A 1 104 ? 11.148 0.085 -6.162 1.00 93.81 104 VAL A O 1
ATOM 823 N N . LEU A 1 105 ? 12.161 1.928 -5.380 1.00 92.75 105 LEU A N 1
ATOM 824 C CA . LEU A 1 105 ? 11.647 1.785 -4.012 1.00 92.75 105 LEU A CA 1
ATOM 825 C C . LEU A 1 105 ? 10.117 1.871 -3.955 1.00 92.75 105 LEU A C 1
ATOM 827 O O . LEU A 1 105 ? 9.489 1.096 -3.237 1.00 92.75 105 LEU A O 1
ATOM 831 N N . GLY A 1 106 ? 9.511 2.767 -4.737 1.00 94.88 106 GLY A N 1
ATOM 832 C CA . GLY A 1 106 ? 8.059 2.857 -4.883 1.00 94.88 106 GLY A CA 1
ATOM 833 C C . GLY A 1 106 ? 7.440 1.560 -5.414 1.00 94.88 106 GLY A C 1
ATOM 834 O O . GLY A 1 106 ? 6.452 1.089 -4.856 1.00 94.88 106 GLY A O 1
ATOM 835 N N . LEU A 1 107 ? 8.046 0.949 -6.439 1.00 96.94 107 LEU A N 1
ATOM 836 C CA . LEU A 1 107 ? 7.587 -0.319 -7.016 1.00 96.94 107 LEU A CA 1
ATOM 837 C C . LEU A 1 107 ? 7.682 -1.453 -5.991 1.00 96.94 107 LEU A C 1
ATOM 839 O O . LEU A 1 107 ? 6.714 -2.185 -5.800 1.00 96.94 107 LEU A O 1
ATOM 843 N N . LEU A 1 108 ? 8.824 -1.571 -5.303 1.00 96.81 108 LEU A N 1
ATOM 844 C CA . LEU A 1 108 ? 9.020 -2.559 -4.239 1.00 96.81 108 LEU A CA 1
ATOM 845 C C . LEU A 1 108 ? 8.003 -2.368 -3.106 1.00 96.81 108 LEU A C 1
ATOM 847 O O . LEU A 1 108 ? 7.388 -3.335 -2.670 1.00 96.81 108 LEU A O 1
ATOM 851 N N . SER A 1 109 ? 7.784 -1.130 -2.657 1.00 95.69 109 SER A N 1
ATOM 852 C CA . SER A 1 109 ? 6.806 -0.810 -1.609 1.00 95.69 109 SER A CA 1
ATOM 853 C C . SER A 1 109 ? 5.383 -1.183 -2.032 1.00 95.69 109 SER A C 1
ATOM 855 O O . SER A 1 109 ? 4.676 -1.850 -1.280 1.00 95.69 109 SER A O 1
ATOM 857 N N . ALA A 1 110 ? 4.970 -0.824 -3.252 1.00 96.19 110 ALA A N 1
ATOM 858 C CA . ALA A 1 110 ? 3.650 -1.167 -3.778 1.00 96.19 110 ALA A CA 1
ATOM 859 C C . ALA A 1 110 ? 3.439 -2.687 -3.852 1.00 96.19 110 ALA A C 1
ATOM 861 O O . ALA A 1 110 ? 2.431 -3.199 -3.371 1.00 96.19 110 ALA A O 1
ATOM 862 N N . LEU A 1 111 ? 4.416 -3.420 -4.391 1.00 97.06 111 LEU A N 1
ATOM 863 C CA . LEU A 1 111 ? 4.379 -4.881 -4.463 1.00 97.06 111 LEU A CA 1
ATOM 864 C C . LEU A 1 111 ? 4.311 -5.529 -3.075 1.00 97.06 111 LEU A C 1
ATOM 866 O O . LEU A 1 111 ? 3.495 -6.423 -2.857 1.00 97.06 111 LEU A O 1
ATOM 870 N N . ALA A 1 112 ? 5.098 -5.029 -2.119 1.00 95.38 112 ALA A N 1
ATOM 871 C CA . ALA A 1 112 ? 5.081 -5.511 -0.744 1.00 95.38 112 ALA A CA 1
ATOM 872 C C . ALA A 1 112 ? 3.721 -5.268 -0.069 1.00 95.38 112 ALA A C 1
ATOM 874 O O . ALA A 1 112 ? 3.190 -6.171 0.570 1.00 95.38 112 ALA A O 1
ATOM 875 N N . ARG A 1 113 ? 3.114 -4.087 -0.262 1.00 93.62 113 ARG A N 1
ATOM 876 C CA . ARG A 1 113 ? 1.769 -3.751 0.251 1.00 93.62 113 ARG A CA 1
ATOM 877 C C . ARG A 1 113 ? 0.651 -4.577 -0.386 1.00 93.62 113 ARG A C 1
ATOM 879 O O . ARG A 1 113 ? -0.401 -4.744 0.224 1.00 93.62 113 ARG A O 1
ATOM 886 N N . PHE A 1 114 ? 0.867 -5.082 -1.596 1.00 94.00 114 PHE A N 1
ATOM 887 C CA . PHE A 1 114 ? -0.013 -6.049 -2.250 1.00 94.00 114 PHE A CA 1
ATOM 888 C C . PHE A 1 114 ? 0.312 -7.505 -1.899 1.00 94.00 114 PHE A C 1
ATOM 890 O O . PHE A 1 114 ? -0.290 -8.408 -2.478 1.00 94.00 114 PHE A O 1
ATOM 897 N N . SER A 1 115 ? 1.269 -7.737 -0.997 1.00 93.88 115 SER A N 1
ATOM 898 C CA . SER A 1 115 ? 1.757 -9.065 -0.614 1.00 93.88 115 SER A CA 1
ATOM 899 C C . SER A 1 115 ? 2.206 -9.900 -1.829 1.00 93.88 115 SER A C 1
ATOM 901 O O . SER A 1 115 ? 2.082 -11.125 -1.846 1.00 93.88 115 SER A O 1
ATOM 903 N N . HIS A 1 116 ? 2.734 -9.238 -2.866 1.00 95.00 116 HIS A N 1
ATOM 904 C CA . HIS A 1 116 ? 3.214 -9.860 -4.098 1.00 95.00 116 HIS A CA 1
ATOM 905 C C . HIS A 1 116 ? 4.742 -9.788 -4.176 1.00 95.00 116 HIS A C 1
ATOM 907 O O . HIS A 1 116 ? 5.324 -8.712 -4.291 1.00 95.00 116 HIS A O 1
ATOM 913 N N . PHE A 1 117 ? 5.402 -10.948 -4.151 1.00 95.56 117 PHE A N 1
ATOM 914 C CA . PHE A 1 117 ? 6.863 -11.053 -4.070 1.00 95.56 117 PHE A CA 1
ATOM 915 C C . PHE A 1 117 ? 7.426 -11.874 -5.242 1.00 95.56 117 PHE A C 1
ATOM 917 O O . PHE A 1 117 ? 7.780 -13.043 -5.060 1.00 95.56 117 PHE A O 1
ATOM 924 N N . PRO A 1 118 ? 7.486 -11.303 -6.459 1.00 94.62 118 PRO A N 1
ATOM 925 C CA . PRO A 1 118 ? 8.040 -11.993 -7.621 1.00 94.62 118 PRO A CA 1
ATOM 926 C C . PRO A 1 118 ? 9.549 -12.250 -7.438 1.00 94.62 118 PRO A C 1
ATOM 928 O O . PRO A 1 118 ? 10.188 -11.579 -6.624 1.00 94.62 118 PRO A O 1
ATOM 931 N N . PRO A 1 119 ? 10.167 -13.185 -8.182 1.00 91.12 119 PRO A N 1
ATOM 932 C CA . PRO A 1 119 ? 11.606 -13.462 -8.078 1.00 91.12 119 PRO A CA 1
ATOM 933 C C . PRO A 1 119 ? 12.488 -12.208 -8.207 1.00 91.12 119 PRO A C 1
ATOM 935 O O . PRO A 1 119 ? 13.472 -12.046 -7.482 1.00 91.12 119 PRO A O 1
ATOM 938 N N . GLU A 1 120 ? 12.087 -11.285 -9.081 1.00 94.31 120 GLU A N 1
ATOM 939 C CA . GLU A 1 120 ? 12.720 -9.988 -9.313 1.00 94.31 120 GLU A CA 1
ATOM 940 C C . GLU A 1 120 ? 12.740 -9.103 -8.067 1.00 94.31 120 GLU A C 1
ATOM 942 O O . GLU A 1 120 ? 13.632 -8.273 -7.931 1.00 94.31 120 GLU A O 1
ATOM 947 N N . PHE A 1 121 ? 11.791 -9.274 -7.146 1.00 95.56 121 PHE A N 1
ATOM 948 C CA . PHE A 1 121 ? 11.689 -8.471 -5.931 1.00 95.56 121 PHE A CA 1
ATOM 949 C C . PHE A 1 121 ? 12.967 -8.571 -5.101 1.00 95.56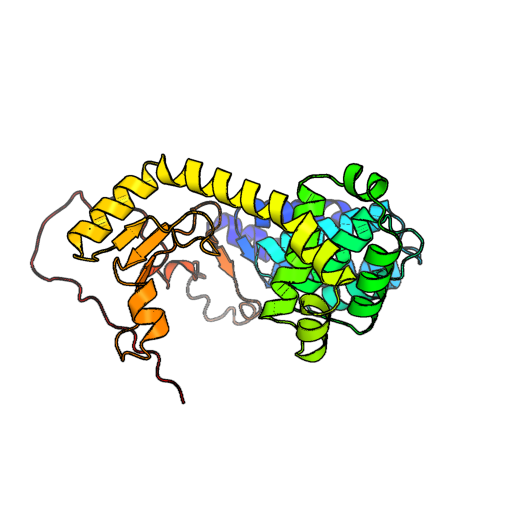 121 PHE A C 1
ATOM 951 O O . PHE A 1 121 ? 13.583 -7.561 -4.765 1.00 95.56 121 PHE A O 1
ATOM 958 N N . LYS A 1 122 ? 13.408 -9.806 -4.835 1.00 93.44 122 LYS A N 1
ATOM 959 C CA . LYS A 1 122 ? 14.625 -10.079 -4.065 1.00 93.44 122 LYS A CA 1
ATOM 960 C C . LYS A 1 122 ? 15.864 -9.528 -4.774 1.00 93.44 122 LYS A C 1
ATOM 962 O O . LYS A 1 122 ? 16.701 -8.887 -4.143 1.00 93.44 122 LYS A O 1
ATOM 967 N N . GLU A 1 123 ? 15.967 -9.762 -6.084 1.00 92.75 123 GLU A N 1
ATOM 968 C CA . GLU A 1 123 ? 17.078 -9.276 -6.913 1.00 92.75 123 GLU A CA 1
ATOM 969 C C . GLU A 1 123 ? 17.172 -7.742 -6.869 1.00 92.75 123 GLU A C 1
ATOM 971 O O . GLU A 1 123 ? 18.254 -7.178 -6.702 1.00 92.75 123 GLU A O 1
ATOM 976 N N . THR A 1 124 ? 16.035 -7.061 -6.984 1.00 94.56 124 THR A N 1
ATOM 977 C CA . THR A 1 124 ? 15.964 -5.601 -6.999 1.00 94.56 124 THR A CA 1
ATOM 978 C C . THR A 1 124 ? 16.215 -5.001 -5.617 1.00 94.56 124 THR A C 1
ATOM 980 O O . THR A 1 124 ? 16.946 -4.017 -5.532 1.00 94.56 124 THR A O 1
ATOM 983 N N . CYS A 1 125 ? 15.721 -5.610 -4.532 1.00 93.00 125 CYS A N 1
ATOM 984 C CA . CYS A 1 125 ? 16.094 -5.229 -3.164 1.00 93.00 125 CYS A CA 1
ATOM 985 C C . CYS A 1 125 ? 17.617 -5.258 -2.970 1.00 93.00 125 CYS A C 1
ATOM 987 O O . CYS A 1 125 ? 18.194 -4.268 -2.525 1.00 93.00 125 CYS A O 1
ATOM 989 N N . ALA A 1 126 ? 18.274 -6.349 -3.381 1.00 90.81 126 ALA A N 1
ATOM 990 C CA . ALA A 1 126 ? 19.724 -6.483 -3.265 1.00 90.81 126 ALA A CA 1
ATOM 991 C C . ALA A 1 126 ? 20.470 -5.399 -4.059 1.00 90.81 126 ALA A C 1
ATOM 993 O O . ALA A 1 126 ? 21.415 -4.797 -3.553 1.00 90.81 126 ALA A O 1
ATOM 994 N N . LYS A 1 127 ? 20.011 -5.102 -5.284 1.00 88.69 127 LYS A N 1
ATOM 995 C CA . LYS A 1 127 ? 20.582 -4.031 -6.114 1.00 88.69 127 LYS A CA 1
ATOM 996 C C . LYS A 1 127 ? 20.457 -2.667 -5.450 1.00 88.69 127 LYS A C 1
ATOM 998 O O . LYS A 1 127 ? 21.455 -1.956 -5.381 1.00 88.69 127 LYS A O 1
ATOM 1003 N N . VAL A 1 128 ? 19.271 -2.321 -4.948 1.00 87.81 128 VAL A N 1
ATOM 1004 C CA . VAL A 1 128 ? 19.040 -1.042 -4.262 1.00 87.81 128 VAL A CA 1
ATOM 1005 C C . VAL A 1 128 ? 19.965 -0.910 -3.060 1.00 87.81 128 VAL A C 1
ATOM 1007 O O . VAL A 1 128 ? 20.661 0.094 -2.965 1.00 87.81 128 VAL A O 1
ATOM 1010 N N . CYS A 1 129 ? 20.054 -1.927 -2.201 1.00 86.00 129 CYS A N 1
ATOM 1011 C CA . CYS A 1 129 ? 20.969 -1.904 -1.060 1.00 86.00 129 CYS A CA 1
ATOM 1012 C C . CYS A 1 129 ? 22.431 -1.759 -1.494 1.00 86.00 129 CYS A C 1
ATOM 1014 O O . CYS A 1 129 ? 23.126 -0.889 -0.986 1.00 86.00 129 CYS A O 1
ATOM 1016 N N . SER A 1 130 ? 22.882 -2.540 -2.481 1.00 84.06 130 SER A N 1
ATOM 1017 C CA . SER A 1 130 ? 24.272 -2.485 -2.961 1.00 84.06 130 SER A CA 1
ATOM 1018 C C . SER A 1 130 ? 24.655 -1.143 -3.594 1.00 84.06 130 SER A C 1
ATOM 1020 O O . SER A 1 130 ? 25.820 -0.757 -3.574 1.00 84.06 130 SER A O 1
ATOM 1022 N N . ALA A 1 131 ? 23.676 -0.442 -4.171 1.00 81.00 131 ALA A N 1
ATOM 1023 C CA . ALA A 1 131 ? 23.858 0.857 -4.804 1.00 81.00 131 ALA A CA 1
ATOM 1024 C C . ALA A 1 131 ? 23.632 2.028 -3.838 1.00 81.00 131 ALA A C 1
ATOM 1026 O O . ALA A 1 131 ? 23.876 3.167 -4.220 1.00 81.00 131 ALA A O 1
ATOM 1027 N N . SER A 1 132 ? 23.143 1.770 -2.623 1.00 76.56 132 SER A N 1
ATOM 1028 C CA . SER A 1 132 ? 22.812 2.818 -1.664 1.00 76.56 132 SER A CA 1
ATOM 1029 C C . SER A 1 132 ? 24.042 3.225 -0.873 1.00 76.56 132 SER A C 1
ATOM 1031 O O . SER A 1 132 ? 24.552 2.467 -0.052 1.00 76.56 132 SER A O 1
ATOM 1033 N N . THR A 1 133 ? 24.495 4.454 -1.089 1.00 75.31 133 THR A N 1
ATOM 1034 C CA . THR A 1 133 ? 25.460 5.117 -0.210 1.00 75.31 133 THR A CA 1
ATOM 1035 C C . THR A 1 133 ? 24.748 6.070 0.751 1.00 75.31 133 THR A C 1
ATOM 1037 O O . THR A 1 133 ? 23.589 6.437 0.541 1.00 75.31 133 THR A O 1
ATOM 1040 N N . ASP A 1 134 ? 25.454 6.555 1.776 1.00 70.31 134 ASP A N 1
ATOM 1041 C CA . ASP A 1 134 ? 24.930 7.583 2.692 1.00 70.31 134 ASP A CA 1
ATOM 1042 C C . ASP A 1 134 ? 24.427 8.839 1.957 1.00 70.31 134 ASP A C 1
ATOM 1044 O O . ASP A 1 134 ? 23.499 9.510 2.409 1.00 70.31 134 ASP A O 1
ATOM 1048 N N . THR A 1 135 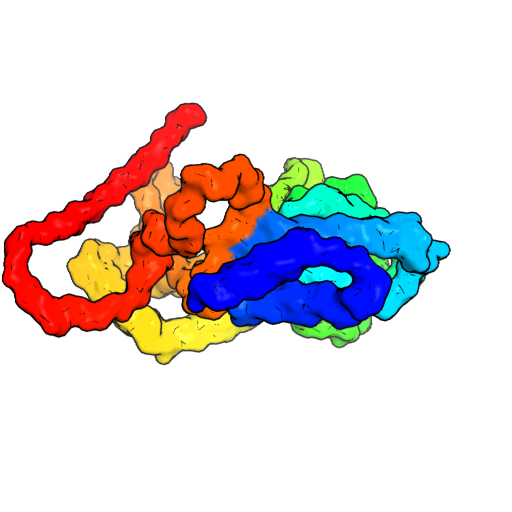? 25.013 9.153 0.798 1.00 73.31 135 THR A N 1
ATOM 1049 C CA . THR A 1 135 ? 24.616 10.315 -0.010 1.00 73.31 135 THR A CA 1
ATOM 1050 C C . THR A 1 135 ? 23.298 10.067 -0.748 1.00 73.31 135 THR A C 1
ATOM 1052 O O . THR A 1 135 ? 22.464 10.968 -0.824 1.00 73.31 135 THR A O 1
ATOM 1055 N N . ASP A 1 136 ? 23.070 8.845 -1.235 1.00 70.00 136 ASP A N 1
ATOM 1056 C CA . ASP A 1 136 ? 21.814 8.464 -1.892 1.00 70.00 136 ASP A CA 1
ATOM 1057 C C . ASP A 1 136 ? 20.663 8.427 -0.885 1.00 70.00 136 ASP A C 1
ATOM 1059 O O . ASP A 1 136 ? 19.576 8.935 -1.157 1.00 70.00 136 ASP A O 1
ATOM 1063 N N . LEU A 1 137 ? 20.932 7.911 0.318 1.00 71.94 137 LEU A N 1
ATOM 1064 C CA . LEU A 1 137 ? 20.001 7.941 1.445 1.00 71.94 137 LEU A CA 1
ATOM 1065 C C . LEU A 1 137 ? 19.625 9.372 1.850 1.00 71.94 137 LEU A C 1
ATOM 1067 O O . LEU A 1 137 ? 18.461 9.635 2.149 1.00 71.94 137 LEU A O 1
ATOM 1071 N N . ALA A 1 138 ? 20.579 10.307 1.825 1.00 75.38 138 ALA A N 1
ATOM 1072 C CA . ALA A 1 138 ? 20.322 11.716 2.118 1.00 75.38 138 ALA A CA 1
ATOM 1073 C C . ALA A 1 138 ? 19.459 12.414 1.049 1.00 75.38 138 ALA A C 1
ATOM 1075 O O . ALA A 1 138 ? 18.794 13.406 1.354 1.00 75.38 138 ALA A O 1
ATOM 1076 N N . ALA A 1 139 ? 19.454 11.908 -0.188 1.00 82.62 139 ALA A N 1
ATOM 1077 C CA . ALA A 1 139 ? 18.618 12.423 -1.270 1.00 82.62 139 ALA A CA 1
ATOM 1078 C C . ALA A 1 139 ? 17.168 11.901 -1.220 1.00 82.62 139 ALA A C 1
ATOM 1080 O O . ALA A 1 139 ? 16.289 12.485 -1.859 1.00 82.62 139 ALA A O 1
ATOM 1081 N N . LEU A 1 140 ? 16.902 10.825 -0.470 1.00 85.12 140 LEU A N 1
ATOM 1082 C CA . LEU A 1 140 ? 15.558 10.280 -0.293 1.00 85.12 140 LEU A CA 1
ATOM 1083 C C . LEU A 1 140 ? 14.704 11.184 0.600 1.00 85.12 140 LEU A C 1
ATOM 1085 O O . LEU A 1 140 ? 15.134 11.677 1.645 1.00 85.12 140 LEU A O 1
ATOM 1089 N N . THR A 1 141 ? 13.443 11.369 0.214 1.00 88.62 141 THR A N 1
ATOM 1090 C CA . THR A 1 141 ? 12.490 12.099 1.049 1.00 88.62 141 THR A CA 1
ATOM 1091 C C . THR A 1 141 ? 12.053 11.242 2.245 1.00 88.62 141 THR A C 1
ATOM 1093 O O . THR A 1 141 ? 12.157 10.012 2.214 1.00 88.62 141 THR A O 1
ATOM 1096 N N . PRO A 1 142 ? 11.480 11.842 3.307 1.00 85.88 142 PRO A N 1
ATOM 1097 C CA . PRO A 1 142 ? 10.906 11.068 4.407 1.00 85.88 142 PRO A CA 1
ATOM 1098 C C . PRO A 1 142 ? 9.849 10.048 3.956 1.00 85.88 142 PRO A C 1
ATOM 1100 O O . PRO A 1 142 ? 9.732 8.988 4.564 1.00 85.88 142 PRO A O 1
ATOM 1103 N N . VAL A 1 143 ? 9.098 10.350 2.890 1.00 86.06 143 VAL A N 1
ATOM 1104 C CA . VAL A 1 143 ? 8.098 9.437 2.313 1.00 86.06 143 VAL A CA 1
ATOM 1105 C C . VAL A 1 143 ? 8.774 8.223 1.679 1.00 86.06 143 VAL A C 1
ATOM 1107 O O . VAL A 1 143 ? 8.328 7.098 1.888 1.00 86.06 143 VAL A O 1
ATOM 1110 N N . ASP A 1 144 ? 9.885 8.430 0.976 1.00 88.44 144 ASP A N 1
ATOM 1111 C CA . ASP A 1 144 ? 10.640 7.346 0.344 1.00 88.44 144 ASP A CA 1
ATOM 1112 C C . ASP A 1 144 ? 11.242 6.400 1.388 1.00 88.44 144 ASP A C 1
ATOM 1114 O O . ASP A 1 144 ? 11.181 5.184 1.230 1.00 88.44 144 ASP A O 1
ATOM 1118 N N . LEU A 1 145 ? 11.750 6.947 2.497 1.00 88.19 145 LEU A N 1
ATOM 1119 C CA . LEU A 1 145 ? 12.270 6.154 3.615 1.00 88.19 145 LEU A CA 1
ATOM 1120 C C . LEU A 1 145 ? 11.162 5.348 4.310 1.00 88.19 145 LEU A C 1
ATOM 1122 O O . LEU A 1 145 ? 11.364 4.184 4.644 1.00 88.19 145 LEU A O 1
ATOM 1126 N N . VAL A 1 146 ? 9.968 5.926 4.475 1.00 86.75 146 VAL A N 1
ATOM 1127 C CA . VAL A 1 146 ? 8.790 5.197 4.978 1.00 86.75 146 VAL A CA 1
ATOM 1128 C C . VAL A 1 146 ? 8.397 4.064 4.026 1.00 86.75 146 VAL A C 1
ATOM 1130 O O . VAL A 1 146 ? 8.142 2.950 4.479 1.00 86.75 146 VAL A O 1
ATOM 1133 N N . ASN A 1 147 ? 8.390 4.316 2.715 1.00 88.50 147 ASN A N 1
ATOM 1134 C CA . ASN A 1 147 ? 8.113 3.299 1.701 1.00 88.50 147 ASN A CA 1
ATOM 1135 C C . ASN A 1 147 ? 9.158 2.178 1.706 1.00 88.50 147 ASN A C 1
ATOM 1137 O O . ASN A 1 147 ? 8.799 1.007 1.625 1.00 88.50 147 ASN A O 1
ATOM 1141 N N . ALA A 1 148 ? 10.435 2.516 1.869 1.00 90.31 148 ALA A N 1
ATOM 1142 C CA . ALA A 1 148 ? 11.492 1.529 2.017 1.00 90.31 148 ALA A CA 1
ATOM 1143 C C . ALA A 1 148 ? 11.289 0.676 3.281 1.00 90.31 148 ALA A C 1
ATOM 1145 O O . ALA A 1 148 ? 11.409 -0.541 3.217 1.00 90.31 148 ALA A O 1
ATOM 1146 N N . PHE A 1 149 ? 10.896 1.262 4.417 1.00 90.88 149 PHE A N 1
ATOM 1147 C CA . PHE A 1 149 ? 10.577 0.460 5.603 1.00 90.88 149 PHE A CA 1
ATOM 1148 C C . PHE A 1 149 ? 9.347 -0.444 5.399 1.00 90.88 149 PHE A C 1
ATOM 1150 O O . PHE A 1 149 ? 9.344 -1.582 5.867 1.00 90.88 149 PHE A O 1
ATOM 1157 N N . ASN A 1 150 ? 8.328 0.004 4.652 1.00 89.62 150 ASN A N 1
ATOM 1158 C CA . ASN A 1 150 ? 7.159 -0.826 4.326 1.00 89.62 150 ASN A CA 1
ATOM 1159 C C . ASN A 1 150 ? 7.541 -2.108 3.566 1.00 89.62 150 ASN A C 1
ATOM 1161 O O . ASN A 1 150 ? 6.893 -3.133 3.758 1.00 89.62 150 ASN A O 1
ATOM 1165 N N . VAL A 1 151 ? 8.612 -2.084 2.761 1.00 92.56 151 VAL A N 1
ATOM 1166 C CA . VAL A 1 151 ? 9.152 -3.289 2.105 1.00 92.56 151 VAL A CA 1
ATOM 1167 C C . VAL A 1 151 ? 9.551 -4.341 3.137 1.00 92.56 151 VAL A C 1
ATOM 1169 O O . VAL A 1 151 ? 9.106 -5.482 3.039 1.00 92.56 151 VAL A O 1
ATOM 1172 N N . HIS A 1 152 ? 10.346 -3.960 4.144 1.00 91.19 152 HIS A N 1
ATOM 1173 C CA . HIS A 1 152 ? 10.726 -4.865 5.232 1.00 91.19 152 HIS A CA 1
ATOM 1174 C C . HIS A 1 152 ? 9.499 -5.338 6.003 1.00 91.19 152 HIS A C 1
ATOM 1176 O O . HIS A 1 152 ? 9.303 -6.535 6.195 1.00 91.19 152 HIS A O 1
ATOM 1182 N N . LEU A 1 153 ? 8.661 -4.389 6.411 1.00 88.81 153 LEU A N 1
ATOM 1183 C CA . LEU A 1 153 ? 7.507 -4.636 7.256 1.00 88.81 153 LEU A CA 1
ATOM 1184 C C . LEU A 1 153 ? 6.554 -5.656 6.618 1.00 88.81 153 LEU A C 1
ATOM 1186 O O . LEU A 1 153 ? 6.321 -6.717 7.189 1.00 88.81 153 LEU A O 1
ATOM 1190 N N . CYS A 1 154 ? 6.073 -5.387 5.404 1.00 90.94 154 CYS A N 1
ATOM 1191 C CA . CYS A 1 154 ? 5.155 -6.280 4.702 1.00 90.94 154 CYS A CA 1
ATOM 1192 C C . CYS A 1 154 ? 5.803 -7.630 4.364 1.00 90.94 154 CYS A C 1
ATOM 1194 O O . CYS A 1 154 ? 5.167 -8.666 4.523 1.00 90.94 154 CYS A O 1
ATOM 1196 N N . ALA A 1 155 ? 7.077 -7.664 3.963 1.00 89.69 155 ALA A N 1
ATOM 1197 C CA . ALA A 1 155 ? 7.746 -8.926 3.643 1.00 89.69 155 ALA A CA 1
ATOM 1198 C C . ALA A 1 155 ? 7.995 -9.818 4.874 1.00 89.69 155 ALA A C 1
ATOM 1200 O O . ALA A 1 155 ? 8.010 -11.041 4.753 1.00 89.69 155 ALA A O 1
ATOM 1201 N N . VAL A 1 156 ? 8.173 -9.246 6.069 1.00 87.44 156 VAL A N 1
ATOM 1202 C CA . VAL A 1 156 ? 8.338 -10.022 7.312 1.00 87.44 156 VAL A CA 1
ATOM 1203 C C . VAL A 1 156 ? 7.026 -10.669 7.773 1.00 87.44 156 VAL A C 1
ATOM 1205 O O . VAL A 1 156 ? 7.061 -11.743 8.394 1.00 87.44 156 VAL A O 1
ATOM 1208 N N . PHE A 1 157 ? 5.886 -10.036 7.480 1.00 86.00 157 PHE A N 1
ATOM 1209 C CA . PHE A 1 157 ? 4.559 -10.538 7.847 1.00 86.00 157 PHE A CA 1
ATOM 1210 C C . PHE A 1 157 ? 3.950 -11.449 6.778 1.00 86.00 157 PHE A C 1
ATOM 1212 O O . PHE A 1 157 ? 3.544 -12.560 7.111 1.00 86.00 157 PHE A O 1
ATOM 1219 N N . ASP A 1 158 ? 3.969 -11.029 5.513 1.00 88.19 158 ASP A N 1
ATOM 1220 C CA . ASP A 1 158 ? 3.254 -11.705 4.421 1.00 88.19 158 ASP A CA 1
ATOM 1221 C C . ASP A 1 158 ? 4.189 -12.398 3.419 1.00 88.19 158 ASP A C 1
ATOM 1223 O O . ASP A 1 158 ? 3.740 -13.106 2.515 1.00 88.19 158 ASP A O 1
ATOM 1227 N N . GLY A 1 159 ? 5.500 -12.176 3.535 1.00 88.38 159 GLY A N 1
ATOM 1228 C CA . GLY A 1 159 ? 6.474 -12.708 2.593 1.00 88.38 159 GLY A CA 1
ATOM 1229 C C . GLY A 1 159 ? 6.743 -14.207 2.772 1.00 88.38 159 GLY A C 1
ATOM 1230 O O . GLY A 1 159 ? 6.607 -14.757 3.870 1.00 88.38 159 GLY A O 1
ATOM 1231 N N . PRO A 1 160 ? 7.210 -14.894 1.711 1.00 91.06 160 PRO A N 1
ATOM 1232 C CA . PRO A 1 160 ? 7.663 -16.278 1.810 1.00 91.06 160 PRO A CA 1
ATOM 1233 C C . PRO A 1 160 ? 8.775 -16.443 2.855 1.00 91.06 160 PRO A C 1
ATOM 1235 O O . PRO A 1 160 ? 9.639 -15.576 2.989 1.00 91.06 160 PRO A O 1
ATOM 1238 N N . ALA A 1 161 ? 8.831 -17.597 3.530 1.00 90.75 161 ALA A N 1
ATOM 1239 C CA . ALA A 1 161 ? 9.786 -17.849 4.618 1.00 90.75 161 ALA A CA 1
ATOM 1240 C C . ALA A 1 161 ? 11.253 -17.553 4.241 1.00 90.75 161 ALA A C 1
ATOM 1242 O O . ALA A 1 161 ? 11.984 -16.945 5.019 1.00 90.75 161 ALA A O 1
ATOM 1243 N N . ALA A 1 162 ? 11.668 -17.920 3.024 1.00 90.94 162 ALA A N 1
ATOM 1244 C CA . ALA A 1 162 ? 13.018 -17.651 2.528 1.00 90.94 162 ALA A CA 1
ATOM 1245 C C . ALA A 1 162 ? 13.304 -16.150 2.329 1.00 90.94 162 ALA A C 1
ATOM 1247 O O . ALA A 1 162 ? 14.432 -15.709 2.544 1.00 90.94 162 ALA A O 1
ATOM 1248 N N . LEU A 1 163 ? 12.302 -15.364 1.917 1.00 90.81 163 LEU A N 1
ATOM 1249 C CA . LEU A 1 163 ? 12.429 -13.912 1.777 1.00 90.81 163 LEU A CA 1
ATOM 1250 C C . LEU A 1 163 ? 12.497 -13.248 3.151 1.00 90.81 163 LEU A C 1
ATOM 1252 O O . LEU A 1 163 ? 13.369 -12.414 3.374 1.00 90.81 163 LEU A O 1
ATOM 1256 N N . LYS A 1 164 ? 11.616 -13.662 4.068 1.00 91.00 164 LYS A N 1
ATOM 1257 C CA . LYS A 1 164 ? 11.592 -13.190 5.453 1.00 91.00 164 LYS A CA 1
ATOM 1258 C C . LYS A 1 164 ? 12.946 -13.385 6.126 1.00 91.00 164 LYS A C 1
ATOM 1260 O O . LYS A 1 164 ? 13.536 -12.408 6.566 1.00 91.00 164 LYS A O 1
ATOM 1265 N N . HIS A 1 165 ? 13.448 -14.620 6.136 1.00 89.94 165 HIS A N 1
ATOM 1266 C CA . HIS A 1 165 ? 14.747 -14.957 6.720 1.00 89.94 165 HIS A CA 1
ATOM 1267 C C . HIS A 1 165 ? 15.870 -14.116 6.107 1.00 89.94 165 HIS A C 1
ATOM 1269 O O . HIS A 1 165 ? 16.718 -13.595 6.821 1.00 89.94 165 HIS A O 1
ATOM 1275 N N . TRP A 1 166 ? 15.873 -13.948 4.784 1.00 90.81 166 TRP A N 1
ATOM 1276 C CA . TRP A 1 166 ? 16.879 -13.127 4.119 1.00 90.81 166 TRP A CA 1
ATOM 1277 C C . TRP A 1 166 ? 16.804 -11.652 4.543 1.00 90.81 166 TRP A C 1
ATOM 1279 O O . TRP A 1 166 ? 17.821 -11.097 4.929 1.00 90.81 166 TRP A O 1
ATOM 1289 N N . LEU A 1 167 ? 15.622 -11.030 4.566 1.00 87.81 167 LEU A N 1
ATOM 1290 C CA . LEU A 1 167 ? 15.470 -9.621 4.962 1.00 87.81 167 LEU A CA 1
ATOM 1291 C C . LEU A 1 167 ? 15.749 -9.348 6.447 1.00 87.81 167 LEU A C 1
ATOM 1293 O O . LEU A 1 167 ? 15.991 -8.196 6.807 1.00 87.81 167 LEU A O 1
ATOM 1297 N N . THR A 1 168 ? 15.660 -10.359 7.315 1.00 86.75 168 THR A N 1
ATOM 1298 C CA . THR A 1 168 ? 15.891 -10.202 8.761 1.00 86.75 168 THR A CA 1
ATOM 1299 C C . THR A 1 168 ? 17.297 -10.576 9.209 1.00 86.75 168 THR A C 1
ATOM 1301 O O . THR A 1 168 ? 17.733 -10.097 10.256 1.00 86.75 168 THR A O 1
ATOM 1304 N N . GLU A 1 169 ? 17.982 -11.446 8.466 1.00 89.19 169 GLU A N 1
ATOM 1305 C CA . GLU A 1 169 ? 19.281 -12.002 8.870 1.00 89.19 169 GLU A CA 1
ATOM 1306 C C . GLU A 1 169 ? 20.453 -11.537 8.005 1.00 89.19 169 GLU A C 1
ATOM 1308 O O . GLU A 1 169 ? 21.584 -11.534 8.480 1.00 89.19 169 GLU A O 1
ATOM 1313 N N . ASP A 1 170 ? 20.213 -11.131 6.758 1.00 91.75 170 ASP A N 1
ATOM 1314 C CA . ASP A 1 170 ? 21.250 -10.521 5.928 1.00 91.75 170 ASP A CA 1
ATOM 1315 C C . ASP A 1 170 ? 21.565 -9.114 6.455 1.00 91.75 170 ASP A C 1
ATOM 1317 O O . ASP A 1 170 ? 20.683 -8.254 6.505 1.00 91.75 170 ASP A O 1
ATOM 1321 N N . GLU A 1 171 ? 22.808 -8.890 6.888 1.00 88.69 171 GLU A N 1
ATOM 1322 C CA . GLU A 1 171 ? 23.215 -7.651 7.564 1.00 88.69 171 GLU A CA 1
ATOM 1323 C C . GLU A 1 171 ? 23.026 -6.410 6.686 1.00 88.69 171 GLU A C 1
ATOM 1325 O O . GLU A 1 171 ? 22.570 -5.378 7.182 1.00 88.69 171 GLU A O 1
ATOM 1330 N N . ASP A 1 172 ? 23.291 -6.508 5.381 1.00 87.00 172 ASP A N 1
ATOM 1331 C CA . ASP A 1 172 ? 23.150 -5.376 4.464 1.00 87.00 172 ASP A CA 1
ATOM 1332 C C . ASP A 1 172 ? 21.669 -5.033 4.254 1.00 87.00 172 ASP A C 1
ATOM 1334 O O . ASP A 1 172 ? 21.270 -3.866 4.346 1.00 87.00 172 ASP A O 1
ATOM 1338 N N . MET A 1 173 ? 20.823 -6.050 4.037 1.00 88.31 173 MET A N 1
ATOM 1339 C CA . MET A 1 173 ? 19.378 -5.839 3.893 1.00 88.31 173 MET A CA 1
ATOM 1340 C C . MET A 1 173 ? 18.762 -5.284 5.171 1.00 88.31 173 MET A C 1
ATOM 1342 O O . MET A 1 173 ? 17.953 -4.354 5.125 1.00 88.31 173 MET A O 1
ATOM 1346 N N . LYS A 1 174 ? 19.149 -5.850 6.314 1.00 86.88 174 LYS A N 1
ATOM 1347 C CA . LYS A 1 174 ? 18.685 -5.440 7.634 1.00 86.88 174 LYS A CA 1
ATOM 1348 C C . LYS A 1 174 ? 19.104 -4.006 7.932 1.00 86.88 174 LYS A C 1
ATOM 1350 O O . LYS A 1 174 ? 18.272 -3.192 8.332 1.00 86.88 174 LYS A O 1
ATOM 1355 N N . SER A 1 175 ? 20.368 -3.671 7.696 1.00 86.50 175 SER A N 1
ATOM 1356 C CA . SER A 1 175 ? 20.884 -2.321 7.899 1.00 86.50 175 SER A CA 1
ATOM 1357 C C . SER A 1 175 ? 20.067 -1.301 7.101 1.00 86.50 175 SER A C 1
ATOM 1359 O O . SER A 1 175 ? 19.516 -0.353 7.665 1.00 86.50 175 SER A O 1
ATOM 1361 N N . PHE A 1 176 ? 19.875 -1.542 5.803 1.00 87.00 176 PHE A N 1
ATOM 1362 C CA . PHE A 1 176 ? 19.143 -0.617 4.944 1.00 87.00 176 PHE A CA 1
ATOM 1363 C C . PHE A 1 176 ? 17.635 -0.587 5.238 1.00 87.00 176 PHE A C 1
ATOM 1365 O O . PHE A 1 176 ? 17.098 0.448 5.633 1.00 87.00 176 PHE A O 1
ATOM 1372 N N . PHE A 1 177 ? 16.935 -1.709 5.047 1.00 85.88 177 PHE A N 1
ATOM 1373 C CA . PHE A 1 177 ? 15.472 -1.747 5.051 1.00 85.88 177 PHE A CA 1
ATOM 1374 C C . PHE A 1 177 ? 14.846 -1.784 6.446 1.00 85.88 177 PHE A C 1
ATOM 1376 O O . PHE A 1 177 ? 13.661 -1.476 6.559 1.00 85.88 177 PHE A O 1
ATOM 1383 N N . GLN A 1 178 ? 15.596 -2.159 7.487 1.00 84.31 178 GLN A N 1
ATOM 1384 C CA . GLN A 1 178 ? 15.113 -2.135 8.867 1.00 84.31 178 GLN A CA 1
ATOM 1385 C C . GLN A 1 178 ? 15.731 -0.973 9.646 1.00 84.31 178 GLN A C 1
ATOM 1387 O O . GLN A 1 178 ? 15.002 -0.160 10.203 1.00 84.31 178 GLN A O 1
ATOM 1392 N N . VAL A 1 179 ? 17.058 -0.870 9.728 1.00 82.25 179 VAL A N 1
ATOM 1393 C CA . VAL A 1 179 ? 17.701 0.063 10.670 1.00 82.25 179 VAL A CA 1
ATOM 1394 C C . VAL A 1 179 ? 17.595 1.511 10.188 1.00 82.25 179 VAL A C 1
ATOM 1396 O O . VAL A 1 179 ? 17.058 2.353 10.908 1.00 82.25 179 VAL A O 1
ATOM 1399 N N . HIS A 1 180 ? 18.045 1.810 8.970 1.00 81.31 180 HIS A N 1
ATOM 1400 C CA . HIS A 1 180 ? 18.110 3.188 8.469 1.00 81.31 180 HIS A CA 1
ATOM 1401 C C . HIS A 1 180 ? 16.735 3.796 8.167 1.00 81.31 180 HIS A C 1
ATOM 1403 O O . HIS A 1 180 ? 16.503 4.984 8.399 1.00 81.31 180 HIS A O 1
ATOM 1409 N N . THR A 1 181 ? 15.803 2.989 7.672 1.00 82.50 181 THR A N 1
ATOM 1410 C CA . THR A 1 181 ? 14.485 3.459 7.221 1.00 82.50 181 THR A CA 1
ATOM 1411 C C . THR A 1 181 ? 13.446 3.490 8.345 1.00 82.50 181 THR A C 1
ATOM 1413 O O . THR A 1 181 ? 12.547 4.339 8.324 1.00 82.50 181 THR A O 1
ATOM 1416 N N . SER A 1 182 ? 13.578 2.637 9.372 1.00 83.38 182 SER A N 1
ATOM 1417 C CA . SER A 1 182 ? 12.597 2.560 10.466 1.00 83.38 182 SER A CA 1
ATOM 1418 C C . SER A 1 182 ? 12.484 3.847 11.267 1.00 83.38 182 SER A C 1
ATOM 1420 O O . SER A 1 182 ? 11.388 4.177 11.714 1.00 83.38 182 SER A O 1
ATOM 1422 N N . GLN A 1 183 ? 13.568 4.616 11.427 1.00 83.31 183 GLN A N 1
ATOM 1423 C CA . GLN A 1 183 ? 13.541 5.837 12.235 1.00 83.31 183 GLN A CA 1
ATOM 1424 C C . GLN A 1 183 ? 12.467 6.814 11.740 1.00 83.31 183 GLN A C 1
ATOM 1426 O O . GLN A 1 183 ? 11.729 7.381 12.545 1.00 83.31 183 GLN A O 1
ATOM 1431 N N . LYS A 1 184 ? 12.349 7.004 10.419 1.00 84.06 184 LYS A N 1
ATOM 1432 C CA . LYS A 1 184 ? 11.331 7.892 9.837 1.00 84.06 184 LYS A CA 1
ATOM 1433 C C . LYS A 1 184 ? 9.928 7.333 9.977 1.00 84.06 184 LYS A C 1
ATOM 1435 O O . LYS A 1 184 ? 8.997 8.098 10.227 1.00 84.06 184 LYS A O 1
ATOM 1440 N N . TRP A 1 185 ? 9.786 6.018 9.878 1.00 84.38 185 TRP A N 1
ATOM 1441 C CA . TRP A 1 185 ? 8.516 5.356 10.121 1.00 84.38 185 TRP A CA 1
ATOM 1442 C C . TRP A 1 185 ? 8.059 5.529 11.577 1.00 84.38 185 TRP A C 1
ATOM 1444 O O . TRP A 1 185 ? 6.958 6.024 11.801 1.00 84.38 185 TRP A O 1
ATOM 1454 N N . TYR A 1 186 ? 8.919 5.252 12.562 1.00 83.38 186 TYR A N 1
ATOM 1455 C CA . TYR A 1 186 ? 8.604 5.448 13.982 1.00 83.38 186 TYR A CA 1
ATOM 1456 C C . TYR A 1 186 ? 8.336 6.916 14.322 1.00 83.38 186 TYR A C 1
ATOM 1458 O O . TYR A 1 186 ? 7.360 7.205 15.004 1.00 83.38 186 TYR A O 1
ATOM 1466 N N . GLN A 1 187 ? 9.118 7.858 13.778 1.00 83.31 187 GLN A N 1
ATOM 1467 C CA . GLN A 1 187 ? 8.858 9.296 13.947 1.00 83.31 187 GLN A CA 1
ATOM 1468 C C . GLN A 1 187 ? 7.458 9.688 13.458 1.00 83.31 187 GLN A C 1
ATOM 1470 O O . GLN A 1 187 ? 6.757 10.439 14.138 1.00 83.31 187 GLN A O 1
ATOM 1475 N N . LYS A 1 188 ? 7.034 9.167 12.298 1.00 83.19 188 LYS A N 1
ATOM 1476 C CA . LYS A 1 188 ? 5.680 9.388 11.775 1.00 83.19 188 LYS A CA 1
ATOM 1477 C C . LYS A 1 188 ? 4.624 8.808 12.722 1.00 83.19 188 LYS A C 1
ATOM 1479 O O . LYS A 1 188 ? 3.667 9.505 13.050 1.00 83.19 188 LYS A O 1
ATOM 1484 N N . GLN A 1 189 ? 4.814 7.576 13.197 1.00 79.69 189 GLN A N 1
ATOM 1485 C CA . GLN A 1 189 ? 3.881 6.930 14.127 1.00 79.69 189 GLN A CA 1
ATOM 1486 C C . GLN A 1 189 ? 3.773 7.676 15.464 1.00 79.69 189 GLN A C 1
ATOM 1488 O O . GLN A 1 189 ? 2.667 7.933 15.936 1.00 79.69 189 GLN A O 1
ATOM 1493 N N . ASP A 1 190 ? 4.893 8.108 16.042 1.00 81.19 190 ASP A N 1
ATOM 1494 C CA . ASP A 1 190 ? 4.916 8.862 17.299 1.00 81.19 190 ASP A CA 1
ATOM 1495 C C . ASP A 1 190 ? 4.233 10.225 17.168 1.00 81.19 190 ASP A C 1
ATOM 1497 O O . ASP A 1 190 ? 3.505 10.651 18.072 1.00 81.19 190 ASP A O 1
ATOM 1501 N N . GLN A 1 191 ? 4.423 10.911 16.037 1.00 84.00 191 GLN A N 1
ATOM 1502 C CA . GLN A 1 191 ? 3.727 12.163 15.752 1.00 84.00 191 GLN A CA 1
ATOM 1503 C C . GLN A 1 191 ? 2.211 11.938 15.659 1.00 84.00 191 GLN A C 1
ATOM 1505 O O . GLN A 1 191 ? 1.425 12.694 16.243 1.00 84.00 191 GLN A O 1
ATOM 1510 N N . GLU A 1 192 ? 1.787 10.889 14.955 1.00 81.06 192 GLU A N 1
ATOM 1511 C CA . GLU A 1 192 ? 0.376 10.536 14.824 1.00 81.06 192 GLU A CA 1
ATOM 1512 C C . GLU A 1 192 ? -0.258 10.146 16.164 1.00 81.06 192 GLU A C 1
ATOM 1514 O O . GLU A 1 192 ? -1.355 10.620 16.471 1.00 81.06 192 GLU A O 1
ATOM 1519 N N . ARG A 1 193 ? 0.448 9.358 16.981 1.00 79.38 193 ARG A N 1
ATOM 1520 C CA . ARG A 1 193 ? 0.032 8.970 18.334 1.00 79.38 193 ARG A CA 1
ATOM 1521 C C . ARG A 1 193 ? -0.072 10.179 19.254 1.00 79.38 193 ARG A C 1
ATOM 1523 O O . ARG A 1 193 ? -1.085 10.359 19.918 1.00 79.38 193 ARG A O 1
ATOM 1530 N N . THR A 1 194 ? 0.935 11.050 19.266 1.00 82.25 194 THR A N 1
ATOM 1531 C CA . THR A 1 194 ? 0.920 12.277 20.082 1.00 82.25 194 THR A CA 1
ATOM 1532 C C . THR A 1 194 ? -0.285 13.148 19.735 1.00 82.25 194 THR A C 1
ATOM 1534 O O . THR A 1 194 ? -0.992 13.619 20.625 1.00 82.25 194 THR A O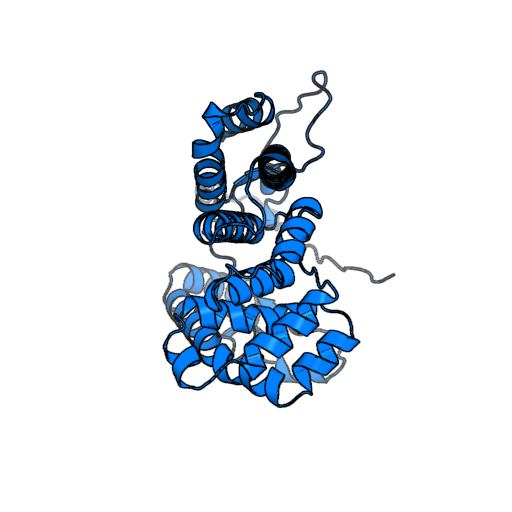 1
ATOM 1537 N N . THR A 1 195 ? -0.564 13.300 18.439 1.00 84.88 195 THR A N 1
ATOM 1538 C CA . THR A 1 195 ? -1.741 14.030 17.950 1.00 84.88 195 THR A CA 1
ATOM 1539 C C . THR A 1 195 ? -3.042 13.369 18.414 1.00 84.88 195 THR A C 1
ATOM 1541 O O . THR A 1 195 ? -3.975 14.055 18.829 1.00 84.88 195 THR A O 1
ATOM 1544 N N . PHE A 1 196 ? -3.114 12.036 18.370 1.00 82.75 196 PHE A N 1
ATOM 1545 C CA . PHE A 1 196 ? -4.290 11.285 18.797 1.00 82.75 196 PHE A CA 1
ATOM 1546 C C . PHE A 1 196 ? -4.539 11.374 20.309 1.00 82.75 196 PHE A C 1
ATOM 1548 O O . PHE A 1 196 ? -5.664 11.662 20.712 1.00 82.75 196 PHE A O 1
ATOM 1555 N N . LEU A 1 197 ? -3.509 11.213 21.144 1.00 82.00 197 LEU A N 1
ATOM 1556 C CA . LEU A 1 197 ? -3.615 11.301 22.609 1.00 82.00 197 LEU A CA 1
ATOM 1557 C C . LEU A 1 197 ? -4.081 12.685 23.095 1.00 82.00 197 LEU A C 1
ATOM 1559 O O . LEU A 1 197 ? -4.617 12.812 24.193 1.00 82.00 197 LEU A O 1
ATOM 1563 N N . GLN A 1 198 ? -3.890 13.724 22.282 1.00 85.81 198 GLN A N 1
ATOM 1564 C CA . GLN A 1 198 ? -4.375 15.083 22.543 1.00 85.81 198 GLN A CA 1
ATOM 1565 C C . GLN A 1 198 ? -5.781 15.341 21.976 1.00 85.81 198 GLN A C 1
ATOM 1567 O O . GLN A 1 198 ? -6.345 16.416 22.178 1.00 85.81 198 GLN A O 1
ATOM 1572 N N . SER A 1 199 ? -6.354 14.383 21.246 1.00 85.81 199 SER A N 1
ATOM 1573 C CA . SER A 1 199 ? -7.626 14.557 20.552 1.00 85.81 199 SER A CA 1
ATOM 1574 C C . SER A 1 199 ? -8.838 14.313 21.466 1.00 85.81 199 SER A C 1
ATOM 1576 O O . SER A 1 199 ? -8.773 13.503 22.396 1.00 85.81 199 SER A O 1
ATOM 1578 N N . PRO A 1 200 ? -9.998 14.927 21.162 1.00 86.19 200 PRO A N 1
ATOM 1579 C CA . PRO A 1 200 ? -11.255 14.606 21.839 1.00 86.19 200 PRO A CA 1
ATOM 1580 C C . PRO A 1 200 ? -11.639 13.125 21.719 1.00 86.19 200 PRO A C 1
ATOM 1582 O O . PRO A 1 200 ? -12.180 12.557 22.663 1.00 86.19 200 PRO A O 1
ATOM 1585 N N . ALA A 1 201 ? -11.311 12.487 20.589 1.00 83.38 201 ALA A N 1
ATOM 1586 C CA . ALA A 1 201 ? -11.613 11.079 20.344 1.00 83.38 201 ALA A CA 1
ATOM 1587 C C . ALA A 1 201 ? -10.937 10.158 21.371 1.00 83.38 201 ALA A C 1
ATOM 1589 O O . ALA A 1 201 ? -11.572 9.232 21.867 1.00 83.38 201 ALA A O 1
ATOM 1590 N N . TYR A 1 202 ? -9.686 10.445 21.745 1.00 85.56 202 TYR A N 1
ATOM 1591 C CA . TYR A 1 202 ? -8.985 9.696 22.789 1.00 85.56 202 TYR A CA 1
ATOM 1592 C C . TYR A 1 202 ? -9.656 9.842 24.161 1.00 85.56 202 TYR A C 1
ATOM 1594 O O . TYR A 1 202 ? -9.836 8.850 24.867 1.00 85.56 202 TYR A O 1
ATOM 1602 N N . LEU A 1 203 ? -10.073 11.057 24.536 1.00 86.12 203 LEU A N 1
ATOM 1603 C CA . LEU A 1 203 ? -10.765 11.288 25.808 1.00 86.12 203 LEU A CA 1
ATOM 1604 C C . LEU A 1 203 ? -12.086 10.515 25.878 1.00 86.12 203 LEU A C 1
ATOM 1606 O O . LEU A 1 203 ? -12.352 9.848 26.877 1.00 86.12 203 LEU A O 1
ATOM 1610 N N . THR A 1 204 ? -12.880 10.554 24.805 1.00 87.19 204 THR A N 1
ATOM 1611 C CA . THR A 1 204 ? -14.124 9.782 24.696 1.00 87.19 204 THR A CA 1
ATOM 1612 C C . THR A 1 204 ? -13.859 8.282 24.786 1.00 87.19 204 THR A C 1
ATOM 1614 O O . THR A 1 204 ? -14.546 7.574 25.518 1.00 87.19 204 THR A O 1
ATOM 1617 N N . LEU A 1 205 ? -12.837 7.797 24.083 1.00 86.06 205 LEU A N 1
ATOM 1618 C CA . LEU A 1 205 ? -12.470 6.386 24.073 1.00 86.06 205 LEU A CA 1
ATOM 1619 C C . LEU A 1 205 ? -12.039 5.890 25.455 1.00 86.06 205 LEU A C 1
ATOM 1621 O O . LEU A 1 205 ? -12.452 4.816 25.883 1.00 86.06 205 LEU A O 1
ATOM 1625 N N . ARG A 1 206 ? -11.257 6.692 26.180 1.00 86.19 206 ARG A N 1
ATOM 1626 C CA . ARG A 1 206 ? -10.843 6.383 27.548 1.00 86.19 206 ARG A CA 1
ATOM 1627 C C . ARG A 1 206 ? -12.038 6.306 28.500 1.00 86.19 206 ARG A C 1
ATOM 1629 O O . ARG A 1 206 ? -12.141 5.350 29.259 1.00 86.19 206 ARG A O 1
ATOM 1636 N N . GLN A 1 207 ? -12.955 7.269 28.427 1.00 87.94 207 GLN A N 1
ATOM 1637 C CA . GLN A 1 207 ? -14.178 7.260 29.239 1.00 87.94 207 GLN A CA 1
ATOM 1638 C C . GLN A 1 207 ? -15.054 6.036 28.940 1.00 87.94 207 GLN A C 1
ATOM 1640 O O . GLN A 1 207 ? -15.606 5.432 29.858 1.00 87.94 207 GLN A O 1
ATOM 1645 N N . ALA A 1 208 ? -15.163 5.649 27.666 1.00 87.12 208 ALA A N 1
ATOM 1646 C CA . ALA A 1 208 ? -15.885 4.447 27.265 1.00 87.12 208 ALA A CA 1
ATOM 1647 C C . ALA A 1 208 ? -15.219 3.174 27.813 1.00 87.12 208 ALA A C 1
ATOM 1649 O O . ALA A 1 208 ? -15.905 2.333 28.385 1.00 87.12 208 ALA A O 1
ATOM 1650 N N . ALA A 1 209 ? -13.891 3.059 27.712 1.00 86.88 209 ALA A N 1
ATOM 1651 C CA . ALA A 1 209 ? -13.148 1.926 28.261 1.00 86.88 209 ALA A CA 1
ATOM 1652 C C . ALA A 1 209 ? -13.323 1.799 29.785 1.00 86.88 209 ALA A C 1
ATOM 1654 O O . ALA A 1 209 ? -13.585 0.706 30.283 1.00 86.88 209 ALA A O 1
ATOM 1655 N N . GLU A 1 210 ? -13.253 2.916 30.517 1.00 86.44 210 GLU A N 1
ATOM 1656 C CA . GLU A 1 210 ? -13.483 2.958 31.968 1.00 86.44 210 GLU A CA 1
ATOM 1657 C C . GLU A 1 210 ? -14.920 2.534 32.327 1.00 86.44 210 GLU A C 1
ATOM 1659 O O . GLU A 1 210 ? -15.120 1.742 33.250 1.00 86.44 210 GLU A O 1
ATOM 1664 N N . LYS A 1 211 ? -15.924 2.996 31.567 1.00 88.88 211 LYS A N 1
ATOM 1665 C CA . LYS A 1 211 ? -17.337 2.623 31.755 1.00 88.88 211 LYS A CA 1
ATOM 1666 C C . LYS A 1 211 ? -17.591 1.131 31.519 1.00 88.88 211 LYS A C 1
ATOM 1668 O O . LYS A 1 211 ? -18.355 0.522 32.262 1.00 88.88 211 LYS A O 1
ATOM 1673 N N . GLU A 1 212 ? -16.934 0.552 30.520 1.00 87.50 212 GLU A N 1
ATOM 1674 C CA . GLU A 1 212 ? -16.999 -0.880 30.202 1.00 87.50 212 GLU A CA 1
ATOM 1675 C C . GLU A 1 212 ? -16.094 -1.731 31.111 1.00 87.50 212 GLU A C 1
ATOM 1677 O O . GLU A 1 212 ? -15.964 -2.939 30.915 1.00 87.50 212 GLU A O 1
ATOM 1682 N N . THR A 1 213 ? -15.462 -1.133 32.129 1.00 86.00 213 THR A N 1
ATOM 1683 C CA . THR A 1 213 ? -14.529 -1.802 33.055 1.00 86.00 213 THR A CA 1
ATOM 1684 C C . THR A 1 213 ? -13.358 -2.496 32.348 1.00 86.00 213 THR A C 1
ATOM 1686 O O . THR A 1 213 ? -12.753 -3.439 32.863 1.00 86.00 213 THR A O 1
ATOM 1689 N N . LEU A 1 214 ? -13.008 -2.006 31.156 1.00 81.44 214 LEU A N 1
ATOM 1690 C CA . LEU A 1 214 ? -11.839 -2.437 30.411 1.00 81.44 214 LEU A CA 1
ATOM 1691 C C . LEU A 1 214 ? -10.635 -1.752 31.064 1.00 81.44 214 LEU A C 1
ATOM 1693 O O . LEU A 1 214 ? -10.353 -0.586 30.797 1.00 81.44 214 LEU A O 1
ATOM 1697 N N . ASN A 1 215 ? -9.958 -2.460 31.973 1.00 83.25 215 ASN A N 1
ATOM 1698 C CA . ASN A 1 215 ? -8.762 -1.995 32.690 1.00 83.25 215 ASN A CA 1
ATOM 1699 C C . ASN A 1 215 ? -7.565 -1.815 31.732 1.00 83.25 215 ASN A C 1
ATOM 1701 O O . ASN A 1 215 ? -6.602 -2.589 31.748 1.00 83.25 215 ASN A O 1
ATOM 1705 N N . LEU A 1 216 ? -7.649 -0.811 30.862 1.00 87.00 216 LEU A N 1
ATOM 1706 C CA . LEU A 1 216 ? -6.682 -0.521 29.816 1.00 87.00 216 LEU A CA 1
ATOM 1707 C C . LEU A 1 216 ? -5.868 0.731 30.158 1.00 87.00 216 LEU A C 1
ATOM 1709 O O . LEU A 1 216 ? -6.366 1.694 30.740 1.00 87.00 216 LEU A O 1
ATOM 1713 N N . ARG A 1 217 ? -4.602 0.732 29.752 1.00 85.19 217 ARG A N 1
ATOM 1714 C CA . ARG A 1 217 ? -3.664 1.852 29.866 1.00 85.19 217 ARG A CA 1
ATOM 1715 C C . ARG A 1 217 ? -3.127 2.226 28.485 1.00 85.19 217 ARG A C 1
ATOM 1717 O O . ARG A 1 217 ? -3.108 1.357 27.618 1.00 85.19 217 ARG A O 1
ATOM 1724 N N . PRO A 1 218 ? -2.645 3.462 28.273 1.00 83.19 218 PRO A N 1
ATOM 1725 C CA . PRO A 1 218 ? -1.943 3.810 27.043 1.00 83.19 218 PRO A CA 1
ATOM 1726 C C . PRO A 1 218 ? -0.800 2.838 26.748 1.00 83.19 218 PRO A C 1
ATOM 1728 O O . PRO A 1 218 ? -0.063 2.468 27.667 1.00 83.19 218 PRO A O 1
ATOM 1731 N N . SER A 1 219 ? -0.664 2.441 25.484 1.00 78.62 219 SER A N 1
ATOM 1732 C CA . SER A 1 219 ? 0.485 1.660 25.012 1.00 78.62 219 SER A CA 1
ATOM 1733 C C . SER A 1 219 ? 1.799 2.399 25.256 1.00 78.62 219 SER A C 1
ATOM 1735 O O . SER A 1 219 ? 1.840 3.638 25.319 1.00 78.62 219 SER A O 1
ATOM 1737 N N . GLU A 1 220 ? 2.886 1.650 25.418 1.00 74.38 220 GLU A N 1
ATOM 1738 C CA . GLU A 1 220 ? 4.212 2.240 25.593 1.00 74.38 220 GLU A CA 1
ATOM 1739 C C . GLU A 1 220 ? 4.776 2.757 24.253 1.00 74.38 220 GLU A C 1
ATOM 1741 O O . GLU A 1 220 ? 4.487 2.195 23.195 1.00 74.38 220 GLU A O 1
ATOM 1746 N N . PRO A 1 221 ? 5.593 3.831 24.256 1.00 64.44 221 PRO A N 1
ATOM 1747 C CA . PRO A 1 221 ? 6.309 4.259 23.056 1.00 64.44 221 PRO A CA 1
ATOM 1748 C C . PRO A 1 221 ? 7.169 3.115 22.499 1.00 64.44 221 PRO A C 1
ATOM 1750 O O . PRO A 1 221 ? 7.901 2.473 23.250 1.00 64.44 221 PRO A O 1
ATOM 1753 N N . GLY A 1 222 ? 7.091 2.872 21.191 1.00 57.53 222 GLY A N 1
ATOM 1754 C CA . GLY A 1 222 ? 7.812 1.778 20.533 1.00 57.53 222 GLY A CA 1
ATOM 1755 C C . GLY A 1 222 ? 7.088 0.426 20.528 1.00 57.53 222 GLY A C 1
ATOM 1756 O O . GLY A 1 222 ? 7.594 -0.509 19.909 1.00 57.53 222 GLY A O 1
ATOM 1757 N N . GLU A 1 223 ? 5.905 0.302 21.146 1.00 58.44 223 GLU A N 1
ATOM 1758 C CA . GLU A 1 223 ? 5.013 -0.831 20.868 1.00 58.44 223 GLU A CA 1
ATOM 1759 C C . GLU A 1 223 ? 4.487 -0.721 19.425 1.00 58.44 223 GLU A C 1
ATOM 1761 O O . GLU A 1 223 ? 4.079 0.342 18.952 1.00 58.44 223 GLU A O 1
ATOM 1766 N N . VAL A 1 224 ? 4.599 -1.823 18.682 1.00 52.41 224 VAL A N 1
ATOM 1767 C CA . VAL A 1 224 ? 4.430 -1.849 17.226 1.00 52.41 224 VAL A CA 1
ATOM 1768 C C . VAL A 1 224 ? 2.938 -1.854 16.864 1.00 52.41 224 VAL A C 1
ATOM 1770 O O . VAL A 1 224 ? 2.201 -2.735 17.298 1.00 52.41 224 VAL A O 1
ATOM 1773 N N . TYR A 1 225 ? 2.560 -0.885 16.018 1.00 57.22 225 TYR A N 1
ATOM 1774 C CA . TYR A 1 225 ? 1.228 -0.546 15.480 1.00 57.22 225 TYR A CA 1
ATOM 1775 C C . TYR A 1 225 ? 0.195 -0.029 16.473 1.00 57.22 225 TYR A C 1
ATOM 1777 O O . TYR A 1 225 ? -0.054 -0.709 17.452 1.00 57.22 225 TYR A O 1
ATOM 1785 N N . HIS A 1 226 ? -0.432 1.113 16.123 1.00 60.59 226 HIS A N 1
ATOM 1786 C CA . HIS A 1 226 ? -1.809 1.633 16.348 1.00 60.59 226 HIS A CA 1
ATOM 1787 C C . HIS A 1 226 ? -2.671 1.138 17.529 1.00 60.59 226 HIS A C 1
ATOM 1789 O O . HIS A 1 226 ? -3.883 1.354 17.561 1.00 60.59 226 HIS A O 1
ATOM 1795 N N . VAL A 1 227 ? -2.083 0.477 18.509 1.00 71.94 227 VAL A N 1
ATOM 1796 C CA . VAL A 1 227 ? -2.718 0.059 19.735 1.00 71.94 227 VAL A CA 1
ATOM 1797 C C . VAL A 1 227 ? -2.630 1.258 20.647 1.00 71.94 227 VAL A C 1
ATOM 1799 O O . VAL A 1 227 ? -1.556 1.647 21.095 1.00 71.94 227 VAL A O 1
ATOM 1802 N N . GLU A 1 228 ? -3.771 1.877 20.878 1.00 79.38 228 GLU A N 1
ATOM 1803 C CA . GLU A 1 228 ? -3.858 3.092 21.671 1.00 79.38 228 GLU A CA 1
ATOM 1804 C C . GLU A 1 228 ? -3.898 2.753 23.156 1.00 79.38 228 GLU A C 1
ATOM 1806 O O . GLU A 1 228 ? -3.275 3.432 23.973 1.00 79.38 228 GLU A O 1
ATOM 1811 N N . LEU A 1 229 ? -4.598 1.668 23.503 1.00 84.56 229 LEU A N 1
ATOM 1812 C CA . LEU A 1 229 ? -4.730 1.187 24.870 1.00 84.56 229 LEU A CA 1
ATOM 1813 C C . LEU A 1 229 ? -4.488 -0.328 24.936 1.00 84.56 229 LEU A C 1
ATOM 1815 O O . LEU A 1 229 ? -4.979 -1.079 24.098 1.00 84.56 229 LEU A O 1
ATOM 1819 N N . VAL A 1 230 ? -3.778 -0.789 25.959 1.00 86.75 230 VAL A N 1
ATOM 1820 C CA . VAL A 1 230 ? -3.502 -2.205 26.248 1.00 86.75 230 VAL A CA 1
ATOM 1821 C C . VAL A 1 230 ? -3.901 -2.549 27.670 1.00 86.75 230 VAL A C 1
ATOM 1823 O O . VAL A 1 230 ? -3.924 -1.685 28.544 1.00 86.75 230 VAL A O 1
ATOM 1826 N N . SER A 1 231 ? -4.168 -3.823 27.934 1.00 86.56 231 SER A N 1
ATOM 1827 C CA . SER A 1 231 ? -4.355 -4.306 29.305 1.00 86.56 231 SER A CA 1
ATOM 1828 C C . SER A 1 231 ? -3.128 -3.990 30.160 1.00 86.56 231 SER A C 1
ATOM 1830 O O . SER A 1 231 ? -1.989 -4.043 29.691 1.00 86.56 231 SER A O 1
ATOM 1832 N N . GLN A 1 232 ? -3.348 -3.658 31.429 1.00 82.56 232 GLN A N 1
ATOM 1833 C CA . GLN A 1 232 ? -2.255 -3.313 32.339 1.00 82.56 232 GLN A CA 1
ATOM 1834 C C . GLN A 1 232 ? -1.234 -4.455 32.503 1.00 82.56 232 GLN A C 1
ATOM 1836 O O . GLN A 1 232 ? -0.038 -4.198 32.615 1.00 82.56 232 GLN A O 1
ATOM 1841 N N . ASP A 1 233 ? -1.711 -5.697 32.444 1.00 82.06 233 ASP A N 1
ATOM 1842 C CA . ASP A 1 233 ? -0.973 -6.959 32.555 1.00 82.06 233 ASP A CA 1
ATOM 1843 C C . ASP A 1 233 ? -0.552 -7.538 31.186 1.00 82.06 233 ASP A C 1
ATOM 1845 O O . ASP A 1 233 ? -0.159 -8.704 31.087 1.00 82.06 233 ASP A O 1
ATOM 1849 N N . ALA A 1 234 ? -0.623 -6.742 30.106 1.00 80.44 234 ALA A N 1
ATOM 1850 C CA . ALA A 1 234 ? -0.491 -7.260 28.746 1.00 80.44 234 ALA A CA 1
ATOM 1851 C C . ALA A 1 234 ? 0.828 -8.011 28.499 1.00 80.44 234 ALA A C 1
ATOM 1853 O O . ALA A 1 234 ? 0.818 -9.107 27.941 1.00 80.44 234 ALA A O 1
ATOM 1854 N N . LYS A 1 235 ? 1.955 -7.460 28.970 1.00 78.56 235 LYS A N 1
ATOM 1855 C CA . LYS A 1 235 ? 3.294 -8.058 28.815 1.00 78.56 235 LYS A CA 1
ATOM 1856 C C . LYS A 1 235 ? 3.460 -9.365 29.592 1.00 78.56 235 LYS A C 1
ATOM 1858 O O . LYS A 1 235 ? 4.159 -10.268 29.141 1.00 78.56 235 LYS A O 1
ATOM 1863 N N . GLU A 1 236 ? 2.821 -9.479 30.750 1.00 79.56 236 GLU A N 1
ATOM 1864 C CA . GLU A 1 236 ? 2.873 -10.685 31.580 1.00 79.56 236 GLU A CA 1
ATOM 1865 C C . GLU A 1 236 ? 2.057 -11.809 30.934 1.00 79.56 236 GLU A C 1
ATOM 1867 O O . GLU A 1 236 ? 2.499 -12.956 30.879 1.00 79.56 236 GLU A O 1
ATOM 1872 N N . ARG A 1 237 ? 0.893 -11.468 30.369 1.00 77.38 237 ARG A N 1
ATOM 1873 C CA . ARG A 1 237 ? -0.022 -12.437 29.754 1.00 77.38 237 ARG A CA 1
ATOM 1874 C C . ARG A 1 237 ? 0.370 -12.890 28.362 1.00 77.38 237 ARG A C 1
ATOM 1876 O O . ARG A 1 237 ? 0.111 -14.042 28.026 1.00 77.38 237 ARG A O 1
ATOM 1883 N N . LEU A 1 238 ? 1.032 -12.033 27.583 1.00 75.06 238 LEU A N 1
ATOM 1884 C CA . LEU A 1 238 ? 1.581 -12.422 26.282 1.00 75.06 238 LEU A CA 1
ATOM 1885 C C . LEU A 1 238 ? 2.600 -13.569 26.426 1.00 75.06 238 LEU A C 1
ATOM 1887 O O . LEU A 1 238 ? 2.670 -14.449 25.577 1.00 75.06 238 LEU A O 1
ATOM 1891 N N . ASN A 1 239 ? 3.353 -13.579 27.531 1.00 69.56 239 ASN A N 1
ATOM 1892 C CA . ASN A 1 239 ? 4.408 -14.559 27.791 1.00 69.56 239 ASN A CA 1
ATOM 1893 C C . ASN A 1 239 ? 3.924 -15.814 28.537 1.00 69.56 239 ASN A C 1
ATOM 1895 O O . ASN A 1 239 ? 4.660 -16.797 28.612 1.00 69.56 239 ASN A O 1
ATOM 1899 N N . SER A 1 240 ? 2.714 -15.809 29.105 1.00 65.75 240 SER A N 1
ATOM 1900 C CA . SER A 1 240 ? 2.285 -16.840 30.060 1.00 65.75 240 SER A CA 1
ATOM 1901 C C . SER A 1 240 ? 1.466 -17.990 29.469 1.00 65.75 240 SER A C 1
ATOM 1903 O O . SER A 1 240 ? 1.024 -18.846 30.232 1.00 65.75 240 SER A O 1
ATOM 1905 N N . TRP A 1 241 ? 1.246 -18.041 28.145 1.00 61.69 241 TRP A N 1
ATOM 1906 C CA . TRP A 1 241 ? 0.379 -19.045 27.485 1.00 61.69 241 TRP A CA 1
ATOM 1907 C C . TRP A 1 241 ? -0.992 -19.193 28.177 1.00 61.69 241 TRP A C 1
ATOM 1909 O O . TRP A 1 241 ? -1.633 -20.243 28.130 1.00 61.69 241 TRP A O 1
ATOM 1919 N N . SER A 1 242 ? -1.435 -18.142 28.875 1.00 65.44 242 SER A N 1
ATOM 1920 C CA . SER A 1 242 ? -2.663 -18.183 29.656 1.00 65.44 242 SER A CA 1
ATOM 1921 C C . SER A 1 242 ? -3.873 -18.210 28.725 1.00 65.44 242 SER A C 1
ATOM 1923 O O . SER A 1 242 ? -3.896 -17.525 27.703 1.00 65.44 242 SER A O 1
ATOM 1925 N N . GLY A 1 243 ? -4.924 -18.946 29.102 1.00 71.25 243 GLY A N 1
ATOM 1926 C CA . GLY A 1 243 ? -6.198 -18.992 28.364 1.00 71.25 243 GLY A CA 1
ATOM 1927 C C . GLY A 1 243 ? -6.981 -17.670 28.359 1.00 71.25 243 GLY A C 1
ATOM 1928 O O . GLY A 1 243 ? -8.137 -17.638 27.949 1.00 71.25 243 GLY A O 1
ATOM 1929 N N . ASN A 1 244 ? -6.373 -16.587 28.846 1.00 75.19 244 ASN A N 1
ATOM 1930 C CA . ASN A 1 244 ? -6.918 -15.245 28.844 1.00 75.19 244 ASN A CA 1
ATOM 1931 C C . ASN A 1 244 ? -5.900 -14.337 28.124 1.00 75.19 244 ASN A C 1
ATOM 1933 O O . ASN A 1 244 ? -4.964 -13.848 28.760 1.00 75.19 244 ASN A O 1
ATOM 1937 N N . PRO A 1 245 ? -6.026 -14.089 26.811 1.00 78.00 245 PRO A N 1
ATOM 1938 C CA . PRO A 1 245 ? -5.072 -13.263 26.066 1.00 78.00 245 PRO A CA 1
ATOM 1939 C C . PRO A 1 245 ? -5.183 -11.780 26.455 1.00 78.00 245 PRO A C 1
ATOM 1941 O O . PRO A 1 245 ? -6.260 -11.343 26.869 1.00 78.00 245 PRO A O 1
ATOM 1944 N N . PRO A 1 246 ? -4.099 -10.992 26.365 1.00 83.12 246 PRO A N 1
ATOM 1945 C CA . PRO A 1 246 ? -4.159 -9.568 26.664 1.00 83.12 246 PRO A CA 1
ATOM 1946 C C . PRO A 1 246 ? -5.086 -8.837 25.688 1.00 83.12 246 PRO A C 1
ATOM 1948 O O . PRO A 1 246 ? -5.147 -9.166 24.505 1.00 83.12 246 PRO A O 1
ATOM 1951 N N . MET A 1 247 ? -5.805 -7.832 26.184 1.00 83.69 247 MET A N 1
ATOM 1952 C CA . MET A 1 247 ? -6.681 -6.998 25.364 1.00 83.69 247 MET A CA 1
ATOM 1953 C C . MET A 1 247 ? -5.929 -5.766 24.866 1.00 83.69 247 MET A C 1
ATOM 1955 O O . MET A 1 247 ? -5.236 -5.102 25.642 1.00 83.69 247 MET A O 1
ATOM 1959 N N . ALA A 1 248 ? -6.116 -5.458 23.587 1.00 83.88 248 ALA A N 1
ATOM 1960 C CA . ALA A 1 248 ? -5.620 -4.270 22.915 1.00 83.88 248 ALA A CA 1
ATOM 1961 C C . ALA A 1 248 ? -6.795 -3.542 22.257 1.00 83.88 248 ALA A C 1
ATOM 1963 O O . ALA A 1 248 ? -7.695 -4.174 21.703 1.00 83.88 248 ALA A O 1
ATOM 1964 N N . LEU A 1 249 ? -6.777 -2.215 22.314 1.00 81.25 249 LEU A N 1
ATOM 1965 C CA . LEU A 1 249 ? -7.755 -1.355 21.675 1.00 81.25 249 LEU A CA 1
ATOM 1966 C C . LEU A 1 249 ? -7.057 -0.508 20.617 1.00 81.25 249 LEU A C 1
ATOM 1968 O O . LEU A 1 249 ? -6.095 0.207 20.901 1.00 81.25 249 LEU A O 1
ATOM 1972 N N . ILE A 1 250 ? -7.584 -0.586 19.399 1.00 79.62 250 ILE A N 1
ATOM 1973 C CA . ILE A 1 250 ? -7.089 0.121 18.220 1.00 79.62 250 ILE A CA 1
ATOM 1974 C C . ILE A 1 250 ? -8.138 1.152 17.817 1.00 79.62 250 ILE A C 1
ATOM 1976 O O . ILE A 1 250 ? -9.317 0.820 17.679 1.00 79.62 250 ILE A O 1
ATOM 1980 N N . CYS A 1 251 ? -7.721 2.402 17.622 1.00 75.81 251 CYS A N 1
ATOM 1981 C CA . CYS A 1 251 ? -8.602 3.447 17.116 1.00 75.81 251 CYS A CA 1
ATOM 1982 C C . CYS A 1 251 ? -8.345 3.674 15.624 1.00 75.81 251 CYS A C 1
ATOM 1984 O O . CYS A 1 251 ? -7.293 4.176 15.237 1.00 75.81 251 CYS A O 1
ATOM 1986 N N . ILE A 1 252 ? -9.324 3.337 14.783 1.00 75.06 252 ILE A N 1
ATOM 1987 C CA . ILE A 1 252 ? -9.268 3.630 13.347 1.00 75.06 252 ILE A CA 1
ATOM 1988 C C . ILE A 1 252 ? -9.840 5.027 13.128 1.00 75.06 252 ILE A C 1
ATOM 1990 O O . ILE A 1 252 ? -11.027 5.263 13.381 1.00 75.06 252 ILE A O 1
ATOM 1994 N N . LYS A 1 253 ? -9.019 5.965 12.645 1.00 71.38 253 LYS A N 1
ATOM 1995 C CA . LYS A 1 253 ? -9.449 7.358 12.452 1.00 71.38 253 LYS A CA 1
ATOM 1996 C C . LYS A 1 253 ? -10.546 7.415 11.387 1.00 71.38 253 LYS A C 1
ATOM 1998 O O . LYS A 1 253 ? -10.490 6.701 10.393 1.00 71.38 253 LYS A O 1
ATOM 2003 N N . SER A 1 254 ? -11.502 8.339 11.498 1.00 67.75 254 SER A N 1
ATOM 2004 C CA . SER A 1 254 ? -12.579 8.484 10.495 1.00 67.75 254 SER A CA 1
ATOM 2005 C C . SER A 1 254 ? -12.063 8.766 9.077 1.00 67.75 254 SER A C 1
ATOM 2007 O O . SER A 1 254 ? -12.747 8.491 8.097 1.00 67.75 254 SER A O 1
ATOM 2009 N N . LYS A 1 255 ? -10.846 9.315 8.957 1.00 69.44 255 LYS A N 1
ATOM 2010 C CA . LYS A 1 255 ? -10.150 9.506 7.678 1.00 69.44 255 LYS A CA 1
ATOM 2011 C C . LYS A 1 255 ? -9.544 8.224 7.101 1.00 69.44 255 LYS A C 1
ATOM 2013 O O . LYS A 1 255 ? -9.080 8.282 5.977 1.00 69.44 255 LYS A O 1
ATOM 2018 N N . GLU A 1 256 ? -9.445 7.139 7.862 1.00 71.81 256 GLU A N 1
ATOM 2019 C CA . GLU A 1 256 ? -8.934 5.810 7.468 1.00 71.81 256 GLU A CA 1
ATOM 2020 C C . GLU A 1 256 ? -10.079 4.810 7.275 1.00 71.81 256 GLU A C 1
ATOM 2022 O O . GLU A 1 256 ? -9.936 3.824 6.561 1.00 71.81 256 GLU A O 1
ATOM 2027 N N . GLN A 1 257 ? -11.239 5.096 7.862 1.00 76.25 257 GLN A N 1
ATOM 2028 C CA . GLN A 1 257 ? -12.451 4.311 7.692 1.00 76.25 257 GLN A CA 1
ATOM 2029 C C . GLN A 1 257 ? -12.994 4.414 6.260 1.00 76.25 257 GLN A C 1
ATOM 2031 O O . GLN A 1 257 ? -13.200 5.513 5.735 1.00 76.25 257 GLN A O 1
ATOM 2036 N N . LEU A 1 258 ? -13.284 3.260 5.650 1.00 82.06 258 LEU A N 1
ATOM 2037 C CA . LEU A 1 258 ? -14.038 3.198 4.401 1.00 82.06 258 LEU A CA 1
ATOM 2038 C C . LEU A 1 258 ? -15.447 3.740 4.631 1.00 82.06 258 LEU A C 1
ATOM 2040 O O . LEU A 1 258 ? -16.226 3.181 5.401 1.00 82.06 258 LEU A O 1
ATOM 2044 N N . ARG A 1 259 ? -15.787 4.817 3.925 1.00 81.12 259 ARG A N 1
ATOM 2045 C CA . ARG A 1 259 ? -17.144 5.372 3.935 1.00 81.12 259 ARG A CA 1
ATOM 2046 C C . ARG A 1 259 ? -18.092 4.511 3.131 1.00 81.12 259 ARG A C 1
ATOM 2048 O O . ARG A 1 259 ? -19.277 4.462 3.434 1.00 81.12 259 ARG A O 1
ATOM 2055 N N . TRP A 1 260 ? -17.574 3.840 2.109 1.00 80.31 260 TRP A N 1
ATOM 2056 C CA . TRP A 1 260 ? -18.379 3.014 1.234 1.00 80.31 260 TRP A CA 1
ATOM 2057 C C . TRP A 1 260 ? -17.583 1.854 0.667 1.00 80.31 260 TRP A C 1
ATOM 2059 O O . TRP A 1 260 ? -16.460 2.035 0.203 1.00 80.31 260 TRP A O 1
ATOM 2069 N N . TYR A 1 261 ? -18.205 0.681 0.675 1.00 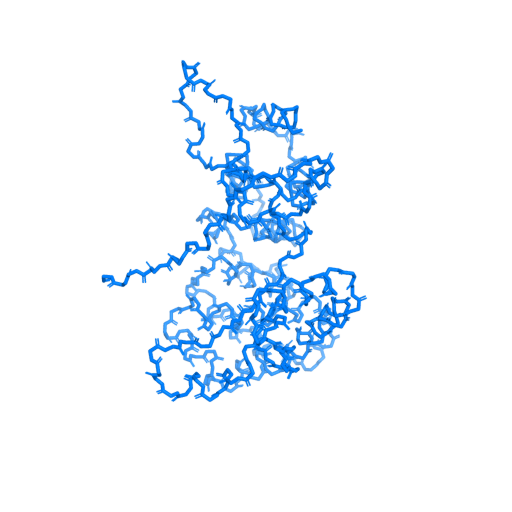84.50 261 TYR A N 1
ATOM 2070 C CA . TYR A 1 261 ? -17.698 -0.537 0.077 1.00 84.50 261 TYR A CA 1
ATOM 2071 C C . TYR A 1 261 ? -18.721 -1.150 -0.894 1.00 84.50 261 TYR A C 1
ATOM 2073 O O . TYR A 1 261 ? -19.862 -1.430 -0.514 1.00 84.50 261 TYR A O 1
ATOM 2081 N N . VAL A 1 262 ? -18.292 -1.386 -2.135 1.00 82.69 262 VAL A N 1
ATOM 2082 C CA . VAL A 1 262 ? -19.009 -2.142 -3.169 1.00 82.69 262 VAL A CA 1
ATOM 2083 C C . VAL A 1 262 ? -18.094 -3.282 -3.633 1.00 82.69 262 VAL A C 1
ATOM 2085 O O . VAL A 1 262 ? -17.034 -2.995 -4.197 1.00 82.69 262 VAL A O 1
ATOM 2088 N N . PRO A 1 263 ? -18.456 -4.557 -3.397 1.00 81.75 263 PRO A N 1
ATOM 2089 C CA . PRO A 1 263 ? -17.655 -5.698 -3.834 1.00 81.75 263 PRO A CA 1
ATOM 2090 C C . PRO A 1 263 ? -17.751 -5.904 -5.350 1.00 81.75 263 PRO A C 1
ATOM 2092 O O . PRO A 1 263 ? -18.710 -5.476 -5.988 1.00 81.75 263 PRO A O 1
ATOM 2095 N N . ILE A 1 264 ? -16.781 -6.620 -5.925 1.00 77.19 264 ILE A N 1
ATOM 2096 C CA . ILE A 1 264 ? -16.715 -6.870 -7.376 1.00 77.19 264 ILE A CA 1
ATOM 2097 C C . ILE A 1 264 ? -17.906 -7.694 -7.893 1.00 77.19 264 ILE A C 1
ATOM 2099 O O . ILE A 1 264 ? -18.308 -7.560 -9.039 1.00 77.19 264 ILE A O 1
ATOM 2103 N N . THR A 1 265 ? -18.517 -8.505 -7.027 1.00 72.75 265 THR A N 1
ATOM 2104 C CA . THR A 1 265 ? -19.669 -9.370 -7.329 1.00 72.75 265 THR A CA 1
ATOM 2105 C C . THR A 1 265 ? -21.014 -8.640 -7.325 1.00 72.75 265 THR A C 1
ATOM 2107 O O . THR A 1 265 ? -22.056 -9.283 -7.414 1.00 72.75 265 THR A O 1
ATOM 2110 N N . ALA A 1 266 ? -21.022 -7.312 -7.181 1.00 62.03 266 ALA A N 1
ATOM 2111 C CA . ALA A 1 266 ? -22.253 -6.528 -7.118 1.00 62.03 266 ALA A CA 1
ATOM 2112 C C . ALA A 1 266 ? -23.001 -6.415 -8.464 1.00 62.03 266 ALA A C 1
ATOM 2114 O O . ALA A 1 266 ? -24.123 -5.913 -8.482 1.00 62.03 266 ALA A O 1
ATOM 2115 N N . GLU A 1 267 ? -22.438 -6.895 -9.575 1.00 51.72 267 GLU A N 1
ATOM 2116 C CA . GLU A 1 267 ? -23.110 -6.884 -10.877 1.00 51.72 267 GLU A CA 1
ATOM 2117 C C . GLU A 1 267 ? -23.969 -8.149 -11.093 1.00 51.72 267 GLU A C 1
ATOM 2119 O O . GLU A 1 267 ? -23.442 -9.245 -11.272 1.00 51.72 267 GLU A O 1
ATOM 2124 N N . GLY A 1 268 ? -25.304 -7.990 -11.142 1.00 46.53 268 GLY A N 1
ATOM 2125 C CA . GLY A 1 268 ? -26.143 -8.833 -12.010 1.00 46.53 268 GLY A CA 1
ATOM 2126 C C . GLY A 1 268 ? -27.327 -9.610 -11.413 1.00 46.53 268 GLY A C 1
ATOM 2127 O O . GLY A 1 268 ? -27.392 -10.825 -11.567 1.00 46.53 268 GLY A O 1
ATOM 2128 N N . SER A 1 269 ? -28.352 -8.927 -10.887 1.00 34.12 269 SER A N 1
ATOM 2129 C CA . SER A 1 269 ? -29.734 -9.221 -11.316 1.00 34.12 269 SER A CA 1
ATOM 2130 C C . SER A 1 269 ? -30.634 -7.985 -11.150 1.00 34.12 269 SER A C 1
ATOM 2132 O O . SER A 1 269 ? -30.950 -7.604 -10.022 1.00 34.12 269 SER A O 1
ATOM 2134 N N . PRO A 1 270 ? -31.091 -7.354 -12.249 1.00 43.12 270 PRO A N 1
ATOM 2135 C CA . PRO A 1 270 ? -31.943 -6.160 -12.203 1.00 43.12 270 PRO A CA 1
ATOM 2136 C C . PRO A 1 270 ? -33.376 -6.442 -11.713 1.00 43.12 270 PRO A C 1
ATOM 2138 O O . PRO A 1 270 ? -34.170 -5.515 -11.581 1.00 43.12 270 PRO A O 1
ATOM 2141 N N . ALA A 1 271 ? -33.727 -7.703 -11.435 1.00 39.56 271 ALA A N 1
ATOM 2142 C CA . ALA A 1 271 ? -35.052 -8.093 -10.948 1.00 39.56 271 ALA A CA 1
ATOM 2143 C C . ALA A 1 271 ? -35.183 -8.075 -9.413 1.00 39.56 271 ALA A C 1
ATOM 2145 O O . ALA A 1 271 ? -36.290 -8.184 -8.893 1.00 39.56 271 ALA A O 1
ATOM 2146 N N . GLN A 1 272 ? -34.073 -7.931 -8.688 1.00 39.53 272 GLN A N 1
ATOM 2147 C CA . GLN A 1 272 ? -34.049 -7.829 -7.228 1.00 39.53 272 GLN A CA 1
ATOM 2148 C C . GLN A 1 272 ? -33.024 -6.774 -6.822 1.00 39.53 272 GLN A C 1
ATOM 2150 O O . GLN A 1 272 ? -32.063 -7.043 -6.108 1.00 39.53 272 GLN A O 1
ATOM 2155 N N . ALA A 1 273 ? -33.224 -5.547 -7.301 1.00 40.31 273 ALA A N 1
ATOM 2156 C CA . ALA A 1 273 ? -32.640 -4.383 -6.655 1.00 40.31 273 ALA A CA 1
ATOM 2157 C C . ALA A 1 273 ? -33.345 -4.187 -5.301 1.00 40.31 273 ALA A C 1
ATOM 2159 O O . ALA A 1 273 ? -34.137 -3.263 -5.126 1.00 40.31 273 ALA A O 1
ATOM 2160 N N . GLU A 1 274 ? -33.082 -5.078 -4.339 1.00 43.31 274 GLU A N 1
ATOM 2161 C CA . GLU A 1 274 ? -33.053 -4.622 -2.955 1.00 43.31 274 GLU A CA 1
ATOM 2162 C C . GLU A 1 274 ? -32.078 -3.450 -2.953 1.00 43.31 274 GLU A C 1
ATOM 2164 O O . GLU A 1 274 ? -30.972 -3.574 -3.490 1.00 43.31 274 GLU A O 1
ATOM 2169 N N . GLU A 1 275 ? -32.546 -2.289 -2.486 1.00 45.88 275 GLU A N 1
ATOM 2170 C CA . GLU A 1 275 ? -31.772 -1.054 -2.403 1.00 45.88 275 GLU A CA 1
ATOM 2171 C C . GLU A 1 275 ? -30.311 -1.400 -2.109 1.00 45.88 275 GLU A C 1
ATOM 2173 O O . GLU A 1 275 ? -30.039 -2.031 -1.087 1.00 45.88 275 GLU A O 1
ATOM 2178 N N . MET A 1 276 ? -29.380 -1.056 -3.012 1.00 47.09 276 MET A N 1
ATOM 2179 C CA . MET A 1 276 ? -27.941 -1.214 -2.773 1.00 47.09 276 MET A CA 1
ATOM 2180 C C . MET A 1 276 ? -27.551 -0.290 -1.615 1.00 47.09 276 MET A C 1
ATOM 2182 O O . MET A 1 276 ? -26.995 0.792 -1.799 1.00 47.09 276 MET A O 1
ATOM 2186 N N . GLN A 1 277 ? -27.909 -0.693 -0.402 1.00 52.84 277 GLN A N 1
ATOM 2187 C CA . GLN A 1 277 ? -27.548 -0.038 0.828 1.00 52.84 277 GLN A CA 1
ATOM 2188 C C . GLN A 1 277 ? -26.054 -0.26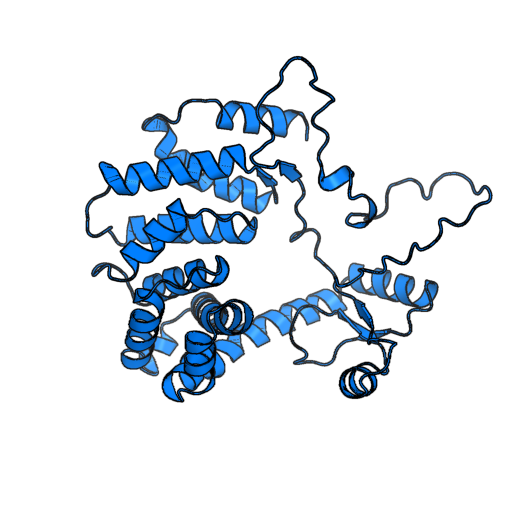9 1.006 1.00 52.84 277 GLN A C 1
ATOM 2190 O O . GLN A 1 277 ? -25.537 -1.371 0.793 1.00 52.84 277 GLN A O 1
ATOM 2195 N N . ASN A 1 278 ? -25.349 0.805 1.349 1.00 53.19 278 ASN A N 1
ATOM 2196 C CA . ASN A 1 278 ? -23.941 0.772 1.695 1.00 53.19 278 ASN A CA 1
ATOM 2197 C C . ASN A 1 278 ? -23.682 -0.409 2.645 1.00 53.19 278 ASN A C 1
ATOM 2199 O O . ASN A 1 278 ? -24.190 -0.420 3.765 1.00 53.19 278 ASN A O 1
ATOM 2203 N N . ARG A 1 279 ? -22.912 -1.418 2.214 1.00 54.28 279 ARG A N 1
ATOM 2204 C CA . ARG A 1 279 ? -22.676 -2.613 3.042 1.00 54.28 279 ARG A CA 1
ATOM 2205 C C . ARG A 1 279 ? -21.879 -2.291 4.305 1.00 54.28 279 ARG A C 1
ATOM 2207 O O . ARG A 1 279 ? -21.969 -3.046 5.267 1.00 54.28 279 ARG A O 1
ATOM 2214 N N . CYS A 1 280 ? -21.210 -1.134 4.377 1.00 50.72 280 CYS A N 1
ATOM 2215 C CA . CYS A 1 280 ? -20.665 -0.622 5.637 1.00 50.72 280 CYS A CA 1
ATOM 2216 C C . CYS A 1 280 ? -21.757 -0.475 6.717 1.00 50.72 280 CYS A C 1
ATOM 2218 O O . CYS A 1 280 ? -21.485 -0.695 7.893 1.00 50.72 280 CYS A O 1
ATOM 2220 N N . HIS A 1 281 ? -23.012 -0.200 6.334 1.00 46.16 281 HIS A N 1
ATOM 2221 C CA . HIS A 1 281 ? -24.147 -0.087 7.258 1.00 46.16 281 HIS A CA 1
ATOM 2222 C C . HIS A 1 281 ? -24.628 -1.446 7.781 1.00 46.16 281 HIS A C 1
ATOM 2224 O O . HIS A 1 281 ? -25.361 -1.488 8.765 1.00 46.16 281 HIS A O 1
ATOM 2230 N N . GLN A 1 282 ? -24.226 -2.564 7.170 1.00 46.88 282 GLN A N 1
ATOM 2231 C CA . GLN A 1 282 ? -24.471 -3.897 7.733 1.00 46.88 282 GLN A CA 1
ATOM 2232 C C . GLN A 1 282 ? -23.510 -4.186 8.898 1.00 46.88 282 GLN A C 1
ATOM 2234 O O . GLN A 1 282 ? -23.835 -4.953 9.800 1.00 46.88 282 GLN A O 1
ATOM 2239 N N . PHE A 1 283 ? -22.373 -3.487 8.946 1.00 45.78 283 PHE A N 1
ATOM 2240 C CA . PHE A 1 283 ? -21.407 -3.526 10.039 1.00 45.78 283 PHE A CA 1
ATOM 2241 C C . PHE A 1 283 ? -21.591 -2.348 11.005 1.00 45.78 283 PHE A C 1
ATOM 2243 O O . PHE A 1 283 ? -20.614 -1.705 11.386 1.00 45.78 283 PHE A O 1
ATOM 2250 N N . ARG A 1 284 ? -22.833 -2.053 11.428 1.00 40.34 284 ARG A N 1
ATOM 2251 C CA . ARG A 1 284 ? -23.159 -0.943 12.360 1.00 40.34 284 ARG A CA 1
ATOM 2252 C C . ARG A 1 284 ? -22.225 -0.859 13.576 1.00 40.34 284 ARG A C 1
ATOM 2254 O O . ARG A 1 284 ? -21.933 0.235 14.038 1.00 40.34 284 ARG A O 1
ATOM 2261 N N . PHE A 1 285 ? -21.705 -1.990 14.047 1.00 40.50 285 PHE A N 1
ATOM 2262 C CA . PHE A 1 285 ? -20.790 -2.089 15.190 1.00 40.50 285 PHE A CA 1
ATOM 2263 C C . PHE A 1 285 ? -19.376 -1.528 14.931 1.00 40.50 285 PHE A C 1
ATOM 2265 O O . PHE A 1 285 ? -18.675 -1.223 15.888 1.00 40.50 285 PHE A O 1
ATOM 2272 N N . MET A 1 286 ? -18.954 -1.369 13.669 1.00 32.97 286 MET A N 1
ATOM 2273 C CA . MET A 1 286 ? -17.655 -0.781 13.292 1.00 32.97 286 MET A CA 1
ATOM 2274 C C . MET A 1 286 ? -17.704 0.746 13.106 1.00 32.97 286 MET A C 1
ATOM 2276 O O . MET A 1 286 ? -16.656 1.381 13.017 1.00 32.97 286 MET A O 1
ATOM 2280 N N . PHE A 1 287 ? -18.900 1.346 13.065 1.00 38.97 287 PHE A N 1
ATOM 2281 C CA . PHE A 1 287 ? -19.106 2.758 12.709 1.00 38.97 287 PHE A CA 1
ATOM 2282 C C . PHE A 1 287 ? -20.003 3.519 13.698 1.00 38.97 287 PHE A C 1
ATOM 2284 O O . PHE A 1 287 ? -20.625 4.511 13.319 1.00 38.97 287 PHE A O 1
ATOM 2291 N N . LEU A 1 288 ? -20.075 3.098 14.966 1.00 36.50 288 LEU A N 1
ATOM 2292 C CA . LEU A 1 288 ? -20.725 3.881 16.027 1.00 36.50 288 LEU A CA 1
ATOM 2293 C C . LEU A 1 288 ? -19.889 5.132 16.364 1.00 36.50 288 LEU A C 1
ATOM 2295 O O . LEU A 1 288 ? -19.286 5.245 17.425 1.00 36.50 288 LEU A O 1
ATOM 2299 N N . GLY A 1 289 ? -19.853 6.093 15.444 1.00 34.62 289 GLY A N 1
ATOM 2300 C CA . GLY A 1 289 ? -19.782 7.499 15.811 1.00 34.62 289 GLY A CA 1
ATOM 2301 C C . GLY A 1 289 ? -21.187 7.917 16.226 1.00 34.62 289 GLY A C 1
ATOM 2302 O O . GLY A 1 289 ? -22.119 7.686 15.460 1.00 34.62 289 GLY A O 1
ATOM 2303 N N . CYS A 1 290 ? -21.330 8.451 17.442 1.00 34.34 290 CYS A N 1
ATOM 2304 C CA . CYS A 1 290 ? -22.585 8.877 18.069 1.00 34.34 290 CYS A CA 1
ATOM 2305 C C . CYS A 1 290 ? -23.686 9.239 17.058 1.00 34.34 290 CYS A C 1
ATOM 2307 O O . CYS A 1 290 ? -23.625 10.288 16.412 1.00 34.34 290 CYS A O 1
ATOM 2309 N N . SER A 1 291 ? -24.699 8.382 16.926 1.00 32.41 291 SER A N 1
ATOM 2310 C CA . SER A 1 291 ? -25.938 8.758 16.254 1.00 32.41 291 SER A CA 1
ATOM 2311 C C . SER A 1 291 ? -26.732 9.698 17.158 1.00 32.41 291 SER A C 1
ATOM 2313 O O . SER A 1 291 ? -26.699 9.586 18.380 1.00 32.41 291 SER A O 1
ATOM 2315 N N . ALA A 1 292 ? -27.457 10.624 16.538 1.00 35.94 292 ALA A N 1
ATOM 2316 C CA . ALA A 1 292 ? -28.218 11.715 17.145 1.00 35.94 292 ALA A CA 1
ATOM 2317 C C . ALA A 1 292 ? -29.432 11.290 18.016 1.00 35.94 292 ALA A C 1
ATOM 2319 O O . ALA A 1 292 ? -30.386 12.050 18.153 1.00 35.94 292 ALA A O 1
ATOM 2320 N N . GLU A 1 293 ? -29.407 10.095 18.611 1.00 34.72 293 GLU A N 1
ATOM 2321 C CA . GLU A 1 293 ? -30.500 9.487 19.385 1.00 34.72 293 GLU A CA 1
ATOM 2322 C C . GLU A 1 293 ? -30.209 9.364 20.892 1.00 34.72 293 GLU A C 1
ATOM 2324 O O . GLU A 1 293 ? -30.971 8.732 21.615 1.00 34.72 293 GLU A O 1
ATOM 2329 N N . ASP A 1 294 ? -29.220 10.090 21.424 1.00 35.91 294 ASP A N 1
ATOM 2330 C CA . ASP A 1 294 ? -29.172 10.402 22.870 1.00 35.91 294 ASP A CA 1
ATOM 2331 C C . ASP A 1 294 ? -30.296 11.379 23.302 1.00 35.91 294 ASP A C 1
ATOM 2333 O O . ASP A 1 294 ? -30.348 11.849 24.439 1.00 35.91 294 ASP A O 1
ATOM 2337 N N . ALA A 1 295 ? -31.229 11.688 22.396 1.00 37.12 295 ALA A N 1
ATOM 2338 C CA . ALA A 1 295 ? -32.307 12.645 22.576 1.00 37.12 295 ALA A CA 1
ATOM 2339 C C . ALA A 1 295 ? -33.712 12.019 22.511 1.00 37.12 295 ALA A C 1
ATOM 2341 O O . ALA A 1 295 ? -34.614 12.671 22.006 1.00 37.12 295 ALA A O 1
ATOM 2342 N N . ALA A 1 296 ? -33.948 10.799 23.010 1.00 30.64 296 ALA A N 1
ATOM 2343 C CA . ALA A 1 296 ? -35.282 10.420 23.505 1.00 30.64 296 ALA A CA 1
ATOM 2344 C C . ALA A 1 296 ? -35.307 9.049 24.200 1.00 30.64 296 ALA A C 1
ATOM 2346 O O . ALA A 1 296 ? -35.253 8.010 23.560 1.00 30.64 296 ALA A O 1
ATOM 2347 N N . PHE A 1 297 ? -35.578 9.090 25.504 1.00 27.92 297 PHE A N 1
ATOM 2348 C CA . PHE A 1 297 ? -36.312 8.073 26.262 1.00 27.92 297 PHE A CA 1
ATOM 2349 C C . PHE A 1 297 ? -35.661 6.705 26.536 1.00 27.92 297 PHE A C 1
ATOM 2351 O O . PHE A 1 297 ? -35.587 5.798 25.716 1.00 27.92 297 PHE A O 1
ATOM 2358 N N . ALA A 1 298 ? -35.337 6.543 27.819 1.00 41.28 298 ALA A N 1
ATOM 2359 C CA . ALA A 1 298 ? -35.116 5.284 28.507 1.00 41.28 298 ALA A CA 1
ATOM 2360 C C . ALA A 1 298 ? -36.272 4.277 28.332 1.00 41.28 298 ALA A C 1
ATOM 2362 O O . ALA A 1 298 ? -37.445 4.642 28.407 1.00 41.28 298 ALA A O 1
ATOM 2363 N N . GLY A 1 299 ? -35.925 2.990 28.239 1.00 25.33 299 GLY A N 1
ATOM 2364 C CA . GLY A 1 299 ? -36.870 1.881 28.362 1.00 25.33 299 GLY A CA 1
ATOM 2365 C C . GLY A 1 299 ? -36.183 0.517 28.292 1.00 25.33 299 GLY A C 1
ATOM 2366 O O . GLY A 1 299 ? -36.014 -0.022 27.213 1.00 25.33 299 GLY A O 1
ATOM 2367 N N . HIS A 1 300 ? -35.776 -0.008 29.453 1.00 29.56 300 HIS A N 1
ATOM 2368 C CA . HIS A 1 300 ? -35.452 -1.413 29.758 1.00 29.56 300 HIS A CA 1
ATOM 2369 C C . HIS A 1 300 ? -34.870 -2.315 28.648 1.00 29.56 300 HIS A C 1
ATOM 2371 O O . HIS A 1 300 ? -35.596 -2.883 27.840 1.00 29.56 300 HIS A O 1
ATOM 2377 N N . GLY A 1 301 ? -33.569 -2.606 28.755 1.00 25.16 301 GLY A N 1
ATOM 2378 C CA . GLY A 1 301 ? -32.937 -3.748 28.090 1.00 25.16 301 GLY A CA 1
ATOM 2379 C C . GLY A 1 301 ? -31.516 -3.439 27.641 1.00 25.16 301 GLY A C 1
ATOM 2380 O O . GLY A 1 301 ? -31.315 -2.828 26.601 1.00 25.16 301 GLY A O 1
ATOM 2381 N N . LEU A 1 302 ? -30.530 -3.863 28.433 1.00 26.33 302 LEU A N 1
ATOM 2382 C CA . LEU A 1 302 ? -29.116 -3.889 28.044 1.00 26.33 302 LEU A CA 1
ATOM 2383 C C . LEU A 1 302 ? -28.957 -4.599 26.683 1.00 26.33 302 LEU A C 1
ATOM 2385 O O . LEU A 1 302 ? -29.409 -5.743 26.569 1.00 26.33 302 LEU A O 1
ATOM 2389 N N . PRO A 1 303 ? -28.278 -4.022 25.675 1.00 25.83 303 PRO A N 1
ATOM 2390 C CA . PRO A 1 303 ? -27.787 -4.814 24.565 1.00 25.83 303 PRO A CA 1
ATOM 2391 C C . PRO A 1 303 ? -26.531 -5.553 25.032 1.00 25.83 303 PRO A C 1
ATOM 2393 O O . PRO A 1 303 ? -25.519 -4.957 25.388 1.00 25.83 303 PRO A O 1
ATOM 2396 N N . ALA A 1 304 ? -26.641 -6.877 25.079 1.00 25.47 304 ALA A N 1
ATOM 2397 C CA . ALA A 1 304 ? -25.576 -7.790 25.450 1.00 25.47 304 ALA A CA 1
ATOM 2398 C C . ALA A 1 304 ? -24.329 -7.609 24.564 1.00 25.47 304 ALA A C 1
ATOM 2400 O O . ALA A 1 304 ? -24.404 -7.760 23.343 1.00 25.47 304 ALA A O 1
ATOM 2401 N N . CYS A 1 305 ? -23.171 -7.396 25.195 1.00 22.73 305 CYS A N 1
ATOM 2402 C CA . CYS A 1 305 ? -21.867 -7.697 24.612 1.00 22.73 305 CYS A CA 1
ATOM 2403 C C . CYS A 1 305 ? -21.839 -9.177 24.204 1.00 22.73 305 CYS A C 1
ATOM 2405 O O . CYS A 1 305 ? -21.693 -10.065 25.046 1.00 22.73 305 CYS A O 1
ATOM 2407 N N . ARG A 1 306 ? -22.013 -9.471 22.910 1.00 22.81 306 ARG A N 1
ATOM 2408 C CA . ARG A 1 306 ? -21.760 -10.812 22.379 1.00 22.81 306 ARG A CA 1
ATOM 2409 C C . ARG A 1 306 ? -20.263 -10.985 22.164 1.00 22.81 306 ARG A C 1
ATOM 2411 O O . ARG A 1 306 ? -19.677 -10.398 21.261 1.00 22.81 306 ARG A O 1
ATOM 2418 N N . ARG A 1 307 ? -19.686 -11.837 23.006 1.00 24.50 307 ARG A N 1
ATOM 2419 C CA . ARG A 1 307 ? -18.416 -12.530 22.798 1.00 24.50 307 ARG A CA 1
ATOM 2420 C C . ARG A 1 307 ? -18.449 -13.210 21.423 1.00 24.50 307 ARG A C 1
ATOM 2422 O O . ARG A 1 307 ? -19.329 -14.031 21.171 1.00 24.50 307 ARG A O 1
ATOM 2429 N N . VAL A 1 308 ? -17.534 -12.836 20.534 1.00 23.44 308 VAL A N 1
ATOM 2430 C CA . VAL A 1 308 ? -17.263 -13.584 19.302 1.00 23.44 308 VAL A CA 1
ATOM 2431 C C . VAL A 1 308 ? -16.095 -14.504 19.624 1.00 23.44 308 VAL A C 1
ATOM 2433 O O . VAL A 1 308 ? -14.942 -14.086 19.582 1.00 23.44 308 VAL A O 1
ATOM 2436 N N . ASP A 1 309 ? -16.402 -15.736 20.023 1.00 23.56 309 ASP A N 1
ATOM 2437 C CA . ASP A 1 309 ? -15.398 -16.793 20.083 1.00 23.56 309 ASP A CA 1
ATOM 2438 C C . ASP A 1 309 ? -15.125 -17.229 18.634 1.00 23.56 309 ASP A C 1
ATOM 2440 O O . ASP A 1 309 ? -15.967 -17.854 17.988 1.00 23.56 309 ASP A O 1
ATOM 2444 N N . VAL A 1 310 ? -13.970 -16.838 18.092 1.00 26.03 310 VAL A N 1
ATOM 2445 C CA . VAL A 1 310 ? -13.486 -17.368 16.814 1.00 26.03 310 VAL A CA 1
ATOM 2446 C C . VAL A 1 310 ? -12.874 -18.732 17.111 1.00 26.03 310 VAL A C 1
ATOM 2448 O O . VAL A 1 310 ? -11.775 -18.829 17.655 1.00 26.03 310 VAL A O 1
ATOM 2451 N N . GLY A 1 311 ? -13.640 -19.783 16.821 1.00 22.81 311 GLY A N 1
ATOM 2452 C CA . GLY A 1 311 ? -13.161 -21.158 16.841 1.00 22.81 311 GLY A CA 1
ATOM 2453 C C . GLY A 1 311 ? -12.091 -21.362 15.773 1.00 22.81 311 GLY A C 1
ATOM 2454 O O . GLY A 1 311 ? -12.260 -20.945 14.629 1.00 22.81 311 GLY A O 1
ATOM 2455 N N . VAL A 1 312 ? -10.991 -21.987 16.177 1.00 26.23 312 VAL A N 1
ATOM 2456 C CA . VAL A 1 312 ? -9.980 -22.542 15.278 1.00 26.23 312 VAL A CA 1
ATOM 2457 C C . VAL A 1 312 ? -10.427 -23.968 14.959 1.00 26.23 312 VAL A C 1
ATOM 2459 O O . VAL A 1 312 ? -10.551 -24.775 15.883 1.00 26.23 312 VAL A O 1
ATOM 2462 N N . GLU A 1 313 ? -10.700 -24.251 13.686 1.00 27.84 313 GLU A N 1
ATOM 2463 C CA . GLU A 1 313 ? -10.611 -25.609 13.127 1.00 27.84 313 GLU A CA 1
ATOM 2464 C C . GLU A 1 313 ? -9.234 -25.799 12.487 1.00 27.84 313 GLU A C 1
ATOM 2466 O O . GLU A 1 313 ? -8.762 -24.851 11.815 1.00 27.84 313 GLU A O 1
#

Organism: Polarella glacialis (NCBI:txid89957)

Sequence (313 aa):
ESAVAAILNQIAETPLLEPHAPLMLPLVRACTSLRVHHAPLLQKVVLWYCWCYAYLWPKPLPAQKLEELLELAENLSELSFQSLEIQGVLADNLKNPNASPRQVLGLLSALARFSHFPPEFKETCAKVCSASTDTDLAALTPVDLVNAFNVHLCAVFDGPAALKHWLTEDEDMKSFFQVHTSQKWYQKQDQERTTFLQSPAYLTLRQAAEKETLNLRPSEPGEVYHVELVSQDAKERLNSWSGNPPMALICIKSKEQLRWYVPITAEGSPAQAEEMQNRCHQFRFMFLGCSAEDAAFAGHGLPACRRVDVGVE

pLDDT: mean 77.85, std 19.89, range [22.73, 97.19]

Radius of gyration: 22.86 Å; chains: 1; bounding box: 62×41×59 Å

Secondary structure (DSSP, 8-state):
-HHHHHHHHHHHHS---GGGHHHHHHHHHHHHHTTEEEHHHHHHHHHHHHHIIIIIS-SSPPHHHHHHHHHHHHHHHHTT---HHHHHHHHHGGG-TT--HHHHHHHHHHHHHTT---HHHHHHHHHHHHH--HHHHHHS-HHHHHHHHHHHHHHHHHS-HHHHHHHHH-HHHHIIIIIIHHHHHHHHHHHHHHHHHTSHHHHHHHHHHHHTT--EEEPPTT-SSSEEEEETTHHHHHHTT-SSPPPEEE---TTTS-SEEE-GGG---TT-------GGGGGGGG--S--TTTTS---S-------------